Protein AF-A0A6B3BB54-F1 (afdb_monomer)

Sequence (259 aa):
MSLAQLHYTSAVDGDGTGEDGPVTARFTSVDASIPASVLTEAGPLLAYEAPSGTPDRLTDTALRALPEAYSFSLLSDGSGLLARTVPVRFPRTSAVRFHAHAVHLPPGARLPEGRSPLAVCRSARWTAATPERPLPDPLAALPAPAGHEAREREALNDFAVSRGPWLAGVLSDLRRLHGPDGPERVVLVERQSADVARWIALAGLALPDGLAELLTFTTYTRRPREAAQRVVGVLPEDAGELADSGLRVHVCTGPRPEG

Foldseek 3Di:
DFWWKWKKKQLDDPPPPPDPDRSQIDIQAGGPVDDPLNVVQVRVQQDADWFPPPDLADDPVRQVQTAKKWWWFQDPQQKIKTKIKGWDDHPVGSHIMIMMMITIGPHPGAFPPNDASLQLSQAPPGDRDRDPDRYDDTHRHSHRDPPCVVVLVVVLVVLCVLLVLCLVVLLVLLQQCPPPPHFQAEEEEDQHLVSLSSSLVVNVVPHPPPSSNVFTEMSEHLCQVPNNGRYYYYYPSSCPPVPPVSGNYDNSPDDRDDD

Solvent-accessible surface area (backbone atoms only — not comparable to full-atom values): 15144 Å² total; per-residue (Å²): 122,63,54,42,38,36,30,38,32,44,65,61,83,68,92,76,70,91,61,101,60,84,70,70,62,44,78,62,20,52,37,88,86,62,54,70,70,55,52,66,61,42,54,73,75,52,59,82,62,78,57,66,88,65,66,57,72,65,52,75,67,56,48,72,67,51,67,50,25,41,34,34,39,77,46,97,84,56,22,37,40,38,36,38,30,32,68,39,90,33,97,91,48,60,56,85,25,31,25,22,33,34,38,54,33,58,58,90,58,71,50,78,94,74,47,50,78,69,56,34,64,65,16,88,77,64,60,76,62,83,70,94,50,60,56,65,77,86,36,68,68,62,56,49,67,78,95,40,61,71,60,52,51,49,55,50,48,55,46,49,62,78,40,48,82,49,47,66,62,54,52,49,53,63,56,32,50,81,43,96,89,29,55,86,33,43,36,40,30,28,94,40,26,69,54,36,48,48,52,54,49,50,38,56,72,70,44,62,88,69,55,48,74,70,60,27,28,28,18,44,47,61,53,71,88,76,47,91,37,38,34,35,14,27,42,66,75,53,44,77,75,46,83,82,60,84,57,46,72,43,62,78,74,62,74,76,72,87,130

Mean predicted aligned error: 5.98 Å

Nearest PDB structures (foldseek):
  5mwc-assembly2_A  TM=4.237E-01  e=3.223E+00  synthetic construct
  2ddd-assembly1_A  TM=3.224E-01  e=1.985E+00  Dipsastraea favus
  8i4j-assembly1_B  TM=4.069E-01  e=5.907E+00  Galaxea fascicularis
  4p76-assembly1_A  TM=3.226E-01  e=4.107E+00  Dipsastraea favus
  4q7r-assembly2_B  TM=3.172E-01  e=5.560E+00  Discosoma sp.

pLDDT: mean 87.5, std 11.57, range [41.78, 98.0]

Structure (mmCIF, N/CA/C/O backbone):
data_AF-A0A6B3BB54-F1
#
_entry.id   AF-A0A6B3BB54-F1
#
loop_
_atom_site.group_PDB
_atom_site.id
_atom_site.type_symbol
_atom_site.label_atom_id
_atom_site.label_alt_id
_atom_site.label_comp_id
_atom_site.label_asym_id
_atom_site.label_entity_id
_atom_site.label_seq_id
_atom_site.pdbx_PDB_ins_code
_atom_site.Cartn_x
_atom_site.Cartn_y
_atom_site.Cartn_z
_atom_site.occupancy
_atom_site.B_iso_or_equiv
_atom_site.auth_seq_id
_atom_site.auth_comp_id
_atom_site.auth_asym_id
_atom_site.auth_atom_id
_atom_site.pdbx_PDB_model_num
ATOM 1 N N . MET A 1 1 ? 1.298 -25.759 -4.789 1.00 62.97 1 MET A N 1
ATOM 2 C CA . MET A 1 1 ? 0.535 -24.572 -5.232 1.00 62.97 1 MET A CA 1
ATOM 3 C C . MET A 1 1 ? 1.535 -23.432 -5.379 1.00 62.97 1 MET A C 1
ATOM 5 O O . MET A 1 1 ? 2.326 -23.262 -4.460 1.00 62.97 1 MET A O 1
ATOM 9 N N . SER A 1 2 ? 1.572 -22.745 -6.523 1.00 84.94 2 SER A N 1
ATOM 10 C CA . SER A 1 2 ? 2.400 -21.544 -6.731 1.00 84.94 2 SER A CA 1
ATOM 11 C C . SER A 1 2 ? 1.501 -20.318 -6.644 1.00 84.94 2 SER A C 1
ATOM 13 O O . SER A 1 2 ? 0.353 -20.379 -7.079 1.00 84.94 2 SER A O 1
ATOM 15 N N . LEU A 1 3 ? 2.019 -19.228 -6.092 1.00 90.81 3 LEU A N 1
ATOM 16 C CA . LEU A 1 3 ? 1.380 -17.921 -6.141 1.00 90.81 3 LEU A CA 1
ATOM 17 C C . LEU A 1 3 ? 1.516 -17.351 -7.559 1.00 90.81 3 LEU A C 1
ATOM 19 O O . LEU A 1 3 ? 2.615 -17.357 -8.123 1.00 90.81 3 LEU A O 1
ATOM 23 N N . ALA A 1 4 ? 0.402 -16.885 -8.124 1.00 94.12 4 ALA A N 1
ATOM 24 C CA . ALA A 1 4 ? 0.373 -16.243 -9.432 1.00 94.12 4 ALA A CA 1
ATOM 25 C C . ALA A 1 4 ? 1.007 -14.850 -9.331 1.00 94.12 4 ALA A C 1
ATOM 27 O O . ALA A 1 4 ? 0.676 -14.077 -8.430 1.00 94.12 4 ALA A O 1
ATOM 28 N N . GLN A 1 5 ? 1.938 -14.541 -10.231 1.00 95.19 5 GLN A N 1
ATOM 29 C CA . GLN A 1 5 ? 2.763 -13.333 -10.168 1.00 95.19 5 GLN A CA 1
ATOM 30 C C . GLN A 1 5 ? 2.635 -12.487 -11.426 1.00 95.19 5 GLN A C 1
ATOM 32 O O . GLN A 1 5 ? 2.393 -12.998 -12.520 1.00 95.19 5 GLN A O 1
ATOM 37 N N . LEU A 1 6 ? 2.880 -11.190 -11.275 1.00 96.19 6 LEU A N 1
ATOM 38 C CA . LEU A 1 6 ? 3.053 -10.276 -12.391 1.00 96.19 6 LEU A CA 1
ATOM 39 C C . LEU A 1 6 ? 4.099 -9.201 -12.079 1.00 96.19 6 LEU A C 1
ATOM 41 O O . LEU A 1 6 ? 4.338 -8.842 -10.924 1.00 96.19 6 LEU A O 1
ATOM 45 N N . HIS A 1 7 ? 4.703 -8.669 -13.136 1.00 96.50 7 HIS A N 1
ATOM 46 C CA . HIS A 1 7 ? 5.667 -7.580 -13.099 1.00 96.50 7 HIS A CA 1
ATOM 47 C C . HIS A 1 7 ? 5.212 -6.450 -14.012 1.00 96.50 7 HIS A C 1
ATOM 49 O O . HIS A 1 7 ? 4.860 -6.677 -15.172 1.00 96.50 7 HIS A O 1
ATOM 55 N N . TYR A 1 8 ? 5.262 -5.230 -13.489 1.00 95.69 8 TYR A N 1
ATOM 56 C CA . TYR A 1 8 ? 4.829 -4.014 -14.167 1.00 95.69 8 TYR A CA 1
ATOM 57 C C . TYR A 1 8 ? 5.895 -2.932 -14.002 1.00 95.69 8 TYR A C 1
ATOM 59 O O . TYR A 1 8 ? 6.446 -2.759 -12.916 1.00 95.69 8 TYR A O 1
ATOM 67 N N . THR A 1 9 ? 6.254 -2.214 -15.065 1.00 94.81 9 THR A N 1
ATOM 68 C CA . THR A 1 9 ? 7.338 -1.227 -14.974 1.00 94.81 9 THR A CA 1
ATOM 69 C C . THR A 1 9 ? 7.196 -0.083 -15.968 1.00 94.81 9 THR A C 1
ATOM 71 O O . THR A 1 9 ? 6.733 -0.269 -17.092 1.00 94.81 9 THR A O 1
ATOM 74 N N . SER A 1 10 ? 7.640 1.104 -15.549 1.00 92.00 10 SER A N 1
ATOM 75 C CA . SER A 1 10 ? 7.844 2.273 -16.416 1.00 92.00 10 SER A CA 1
ATOM 76 C C . SER A 1 10 ? 9.282 2.404 -16.934 1.00 92.00 10 SER A C 1
ATOM 78 O O . SER A 1 10 ? 9.562 3.291 -17.738 1.00 92.00 10 SER A O 1
ATOM 80 N N . ALA A 1 11 ? 10.205 1.547 -16.485 1.00 87.19 11 ALA A N 1
ATOM 81 C CA . ALA A 1 11 ? 11.611 1.534 -16.885 1.00 87.19 11 ALA A CA 1
ATOM 82 C C . ALA A 1 11 ? 11.813 0.664 -18.134 1.00 87.19 11 ALA A C 1
ATOM 84 O O . ALA A 1 11 ? 12.550 -0.322 -18.113 1.00 87.19 11 ALA A O 1
ATOM 85 N N . VAL A 1 12 ? 11.099 0.999 -19.206 1.00 79.19 12 VAL A N 1
ATOM 86 C CA . VAL A 1 12 ? 11.134 0.255 -20.465 1.00 79.19 12 VAL A CA 1
ATOM 87 C C . VAL A 1 12 ? 11.662 1.123 -21.589 1.00 79.19 12 VAL A C 1
ATOM 89 O O . VAL A 1 12 ? 11.410 2.326 -21.648 1.00 79.19 12 VAL A O 1
ATOM 92 N N . ASP A 1 13 ? 12.391 0.483 -22.495 1.00 66.88 13 ASP A N 1
ATOM 93 C CA . ASP A 1 13 ? 12.719 1.073 -23.781 1.00 66.88 13 ASP A CA 1
ATOM 94 C C . ASP A 1 13 ? 11.406 1.349 -24.524 1.00 66.88 13 ASP A C 1
ATOM 96 O O . ASP A 1 13 ? 10.580 0.440 -24.671 1.00 66.88 13 ASP A O 1
ATOM 100 N N . GLY A 1 14 ? 11.205 2.602 -24.952 1.00 57.12 14 GLY A N 1
ATOM 101 C CA . GLY A 1 14 ? 10.118 2.953 -25.864 1.00 57.12 14 GLY A CA 1
ATOM 102 C C . GLY A 1 14 ? 10.177 2.071 -27.112 1.00 57.12 14 GLY A C 1
ATOM 103 O O . GLY A 1 14 ? 11.248 1.619 -27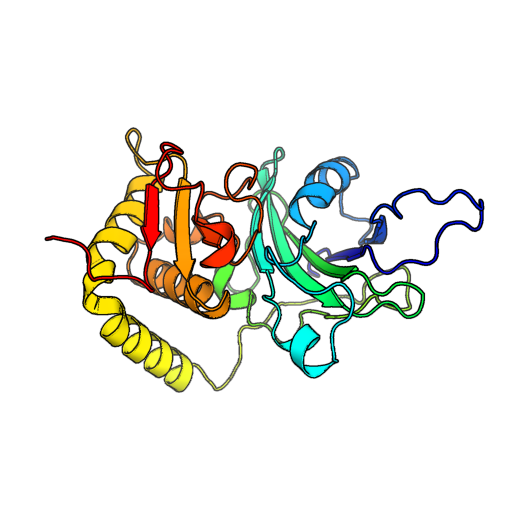.516 1.00 57.12 14 GLY A O 1
ATOM 104 N N . ASP A 1 15 ? 9.028 1.824 -27.719 1.00 46.94 15 ASP A N 1
ATOM 105 C CA . ASP A 1 15 ? 8.790 0.991 -28.904 1.00 46.94 15 ASP A CA 1
ATOM 106 C C . ASP A 1 15 ? 9.462 1.488 -30.203 1.00 46.94 15 ASP A C 1
ATOM 108 O O . ASP A 1 15 ? 9.166 1.003 -31.291 1.00 46.94 15 ASP A O 1
ATOM 112 N N . GLY A 1 16 ? 10.433 2.401 -30.115 1.00 44.91 16 GLY A N 1
ATOM 113 C CA . GLY A 1 16 ? 11.240 2.851 -31.250 1.00 44.91 16 GLY A CA 1
ATOM 114 C C . GLY A 1 16 ? 10.487 3.729 -32.253 1.00 44.91 16 GLY A C 1
ATOM 115 O O . GLY A 1 16 ? 11.100 4.213 -33.203 1.00 44.91 16 GLY A O 1
ATOM 116 N N . THR A 1 17 ? 9.196 3.991 -32.045 1.00 44.38 17 THR A N 1
ATOM 117 C CA . THR A 1 17 ? 8.449 5.022 -32.765 1.00 44.38 17 THR A CA 1
ATOM 118 C C . THR A 1 17 ? 8.766 6.362 -32.114 1.00 44.38 17 THR A C 1
ATOM 120 O O . THR A 1 17 ? 8.257 6.675 -31.043 1.00 44.38 17 THR A O 1
ATOM 123 N N . GLY A 1 18 ? 9.703 7.097 -32.716 1.00 43.09 18 GLY A N 1
ATOM 124 C CA . GLY A 1 18 ? 10.240 8.363 -32.219 1.00 43.09 18 GLY A CA 1
ATOM 125 C C . GLY A 1 18 ? 9.226 9.504 -32.161 1.00 43.09 18 GLY A C 1
ATOM 126 O O . GLY A 1 18 ? 9.325 10.456 -32.927 1.00 43.09 18 GLY A O 1
ATOM 127 N N . GLU A 1 19 ? 8.310 9.439 -31.208 1.00 41.78 19 GLU A N 1
ATOM 128 C CA . GLU A 1 19 ? 7.602 10.596 -30.681 1.00 41.78 19 GLU A CA 1
ATOM 129 C C . GLU A 1 19 ? 7.917 10.692 -29.189 1.00 41.78 19 GLU A C 1
ATOM 131 O O . GLU A 1 19 ? 7.905 9.686 -28.478 1.00 41.78 19 GLU A O 1
ATOM 136 N N . ASP A 1 20 ? 8.226 11.904 -28.726 1.00 41.84 20 ASP A N 1
ATOM 137 C CA . ASP A 1 20 ? 8.433 12.285 -27.324 1.00 41.84 20 ASP A CA 1
ATOM 138 C C . ASP A 1 20 ? 7.125 12.146 -26.511 1.00 41.84 20 ASP A C 1
ATOM 140 O O . ASP A 1 20 ? 6.617 13.090 -25.907 1.00 41.84 20 ASP A O 1
ATOM 144 N N . GLY A 1 21 ? 6.523 10.958 -26.537 1.00 45.66 21 GLY A N 1
ATOM 145 C CA . GLY A 1 21 ? 5.364 10.590 -25.749 1.00 45.66 21 GLY A CA 1
ATOM 146 C C . GLY A 1 21 ? 5.783 10.063 -24.374 1.00 45.66 21 GLY A C 1
ATOM 147 O O . GLY A 1 21 ? 6.863 9.479 -24.216 1.00 45.66 21 GLY A O 1
ATOM 148 N N . PRO A 1 22 ? 4.941 10.226 -23.340 1.00 51.34 22 PRO A N 1
ATOM 149 C CA . PRO A 1 22 ? 5.181 9.593 -22.054 1.00 51.34 22 PRO A CA 1
ATOM 150 C C . PRO A 1 22 ? 5.215 8.070 -22.237 1.00 51.34 22 PRO A C 1
ATOM 152 O O . PRO A 1 22 ? 4.197 7.442 -22.526 1.00 51.34 22 PRO A O 1
ATOM 155 N N . VAL A 1 23 ? 6.396 7.465 -22.051 1.00 58.41 23 VAL A N 1
ATOM 156 C CA . VAL A 1 23 ? 6.543 6.003 -22.006 1.00 58.41 23 VAL A CA 1
ATOM 157 C C . VAL A 1 23 ? 5.622 5.474 -20.911 1.00 58.41 23 VAL A C 1
ATOM 159 O O . VAL A 1 23 ? 5.872 5.678 -19.718 1.00 58.41 23 VAL A O 1
ATOM 162 N N . THR A 1 24 ? 4.540 4.833 -21.343 1.00 77.31 24 THR A N 1
ATOM 163 C CA . THR A 1 24 ? 3.514 4.271 -20.468 1.00 77.31 24 THR A CA 1
ATOM 164 C C . THR A 1 24 ? 4.057 2.985 -19.857 1.00 77.31 24 THR A C 1
ATOM 166 O O . THR A 1 24 ? 4.719 2.192 -20.530 1.00 77.31 24 THR A O 1
ATOM 169 N N . ALA A 1 25 ? 3.833 2.792 -18.558 1.00 89.31 25 ALA A N 1
ATOM 170 C CA . ALA A 1 25 ? 4.245 1.565 -17.894 1.00 89.31 25 ALA A CA 1
ATOM 171 C C . ALA A 1 25 ? 3.530 0.346 -18.501 1.00 89.31 25 ALA A C 1
ATOM 173 O O . ALA A 1 25 ? 2.405 0.449 -18.987 1.00 89.31 25 ALA A O 1
ATOM 174 N N . ARG A 1 26 ? 4.194 -0.812 -18.498 1.00 92.94 26 ARG A N 1
ATOM 175 C CA . ARG A 1 26 ? 3.664 -2.042 -19.102 1.00 92.94 26 ARG A CA 1
ATOM 176 C C . ARG A 1 26 ? 3.972 -3.272 -18.269 1.00 92.94 26 ARG A C 1
ATOM 178 O O . ARG A 1 26 ? 4.942 -3.294 -17.508 1.00 92.94 26 ARG A O 1
ATOM 185 N N . PHE A 1 27 ? 3.167 -4.310 -18.464 1.00 93.75 27 PHE A N 1
ATOM 186 C CA . PHE A 1 27 ? 3.448 -5.636 -17.934 1.00 93.75 27 PHE A CA 1
ATOM 187 C C . PHE A 1 27 ? 4.596 -6.274 -18.720 1.00 93.75 27 PHE A C 1
ATOM 189 O O . PHE A 1 27 ? 4.604 -6.236 -19.950 1.00 93.75 27 PHE A O 1
ATOM 196 N N . THR A 1 28 ? 5.579 -6.832 -18.019 1.00 92.56 28 THR A N 1
ATOM 197 C CA . THR A 1 28 ? 6.765 -7.454 -18.638 1.00 92.56 28 THR A CA 1
ATOM 198 C C . THR A 1 28 ? 6.841 -8.953 -18.407 1.00 92.56 28 THR A C 1
ATOM 200 O O . THR A 1 28 ? 7.484 -9.656 -19.181 1.00 92.56 28 THR A O 1
ATOM 203 N N . SER A 1 29 ? 6.192 -9.438 -17.352 1.00 92.88 29 SER A N 1
ATOM 204 C CA . SER A 1 29 ? 6.138 -10.849 -17.007 1.00 92.88 29 SER A CA 1
ATOM 205 C C . SER A 1 29 ? 4.857 -11.116 -16.230 1.00 92.88 29 SER A C 1
ATOM 207 O O . SER A 1 29 ? 4.572 -10.396 -15.276 1.00 92.88 29 SER A O 1
ATOM 209 N N . VAL A 1 30 ? 4.038 -12.065 -16.683 1.00 94.31 30 VAL A N 1
ATOM 210 C CA . VAL A 1 30 ? 2.694 -12.323 -16.140 1.00 94.31 30 VAL A CA 1
ATOM 211 C C . VAL A 1 30 ? 2.436 -13.824 -16.131 1.00 94.31 30 VAL A C 1
ATOM 213 O O . VAL A 1 30 ? 2.655 -14.503 -17.134 1.00 94.31 30 VAL A O 1
ATOM 216 N N . ASP A 1 31 ? 1.963 -14.341 -15.002 1.00 93.62 31 ASP A N 1
ATOM 217 C CA . ASP A 1 31 ? 1.482 -15.714 -14.904 1.00 93.62 31 ASP A CA 1
ATOM 218 C C . ASP A 1 31 ? 0.196 -15.894 -15.729 1.00 93.62 31 ASP A C 1
ATOM 220 O O . ASP A 1 31 ? -0.746 -15.108 -15.624 1.00 93.62 31 ASP A O 1
ATOM 224 N N . ALA A 1 32 ? 0.142 -16.950 -16.544 1.00 91.62 32 ALA A N 1
ATOM 225 C CA . ALA A 1 32 ? -0.968 -17.207 -17.463 1.00 91.62 32 ALA A CA 1
ATOM 226 C C . ALA A 1 32 ? -2.321 -17.447 -16.766 1.00 91.62 32 ALA A C 1
ATOM 228 O O . ALA A 1 32 ? -3.363 -17.367 -17.414 1.00 91.62 32 ALA A O 1
ATOM 229 N N . SER A 1 33 ? -2.317 -17.754 -15.465 1.00 92.44 33 SER A N 1
ATOM 230 C CA . SER A 1 33 ? -3.540 -17.906 -14.671 1.00 92.44 33 SER A CA 1
ATOM 231 C C . SER A 1 33 ? -4.228 -16.579 -14.333 1.00 92.44 33 SER A C 1
ATOM 233 O O . SER A 1 33 ? -5.378 -16.599 -13.894 1.00 92.44 33 SER A O 1
ATOM 235 N N . ILE A 1 34 ? -3.563 -15.437 -14.547 1.00 95.19 34 ILE A N 1
ATOM 236 C CA . ILE A 1 34 ? -4.091 -14.113 -14.206 1.00 95.19 34 ILE A CA 1
ATOM 237 C C . ILE A 1 34 ? -5.004 -13.603 -15.336 1.00 95.19 34 ILE A C 1
ATOM 239 O O . ILE A 1 34 ? -4.539 -13.419 -16.465 1.00 95.19 34 ILE A O 1
ATOM 243 N N . PRO A 1 35 ? -6.295 -13.331 -15.064 1.00 94.75 35 PRO A N 1
ATOM 244 C CA . PRO A 1 35 ? -7.220 -12.828 -16.076 1.00 94.75 35 PRO A CA 1
ATOM 245 C C . PRO A 1 35 ? -6.837 -11.440 -16.604 1.00 94.75 35 PRO A C 1
ATOM 247 O O . PRO A 1 35 ? -6.360 -10.583 -15.864 1.00 94.75 35 PRO A O 1
ATOM 250 N N . ALA A 1 36 ? -7.150 -11.158 -17.870 1.00 95.81 36 ALA A N 1
ATOM 251 C CA . ALA A 1 36 ? -6.895 -9.843 -18.466 1.00 95.81 36 ALA A CA 1
ATOM 252 C C . ALA A 1 36 ? -7.627 -8.694 -17.740 1.00 95.81 36 ALA A C 1
ATOM 254 O O . ALA A 1 36 ? -7.074 -7.604 -17.620 1.00 95.81 36 ALA A O 1
ATOM 255 N N . SER A 1 37 ? -8.828 -8.942 -17.204 1.00 95.81 37 SER A N 1
ATOM 256 C CA . SER A 1 37 ? -9.570 -7.966 -16.390 1.00 95.81 37 SER A CA 1
ATOM 257 C C . SER A 1 37 ? -8.805 -7.560 -15.129 1.00 95.81 37 SER A C 1
ATOM 259 O O . SER A 1 37 ? -8.751 -6.377 -14.800 1.00 95.81 37 SER A O 1
ATOM 261 N N . VAL A 1 38 ? -8.144 -8.524 -14.476 1.00 97.00 38 VAL A N 1
ATOM 262 C CA . VAL A 1 38 ? -7.268 -8.274 -13.324 1.00 97.00 38 VAL A CA 1
ATOM 263 C C . VAL A 1 38 ? -6.084 -7.403 -13.733 1.00 97.00 38 VAL A C 1
ATOM 265 O O . VAL A 1 38 ? -5.729 -6.486 -13.002 1.00 97.00 38 VAL A O 1
ATOM 268 N N . LEU A 1 39 ? -5.493 -7.624 -14.913 1.00 96.88 39 LEU A N 1
ATOM 269 C CA . LEU A 1 39 ? -4.388 -6.792 -15.406 1.00 96.88 39 LEU A CA 1
ATOM 270 C C . LEU A 1 39 ? -4.824 -5.344 -15.672 1.00 96.88 39 LEU A C 1
ATOM 272 O O . LEU A 1 39 ? -4.090 -4.413 -15.336 1.00 96.88 39 LEU A O 1
ATOM 276 N N . THR A 1 40 ? -6.016 -5.139 -16.239 1.00 96.00 40 THR A N 1
ATOM 277 C CA . THR A 1 40 ? -6.577 -3.797 -16.456 1.00 96.00 40 THR A CA 1
ATOM 278 C C . THR A 1 40 ? -6.748 -3.038 -15.140 1.00 96.00 40 THR A C 1
ATOM 280 O O . THR A 1 40 ? -6.384 -1.867 -15.064 1.00 96.00 40 THR A O 1
ATOM 283 N N . GLU A 1 41 ? -7.251 -3.704 -14.100 1.00 96.75 41 GLU A N 1
ATOM 284 C CA . GLU A 1 41 ? -7.439 -3.100 -12.777 1.00 96.75 41 GLU A CA 1
ATOM 285 C C . GLU A 1 41 ? -6.112 -2.926 -12.013 1.00 96.75 41 GLU A C 1
ATOM 287 O O . GLU A 1 41 ? -5.914 -1.928 -11.322 1.00 96.75 41 GLU A O 1
ATOM 292 N N . ALA A 1 42 ? -5.163 -3.853 -12.176 1.00 97.12 42 ALA A N 1
ATOM 293 C CA . ALA A 1 42 ? -3.880 -3.833 -11.479 1.00 97.12 42 ALA A CA 1
ATOM 294 C C . ALA A 1 42 ? -2.964 -2.683 -11.923 1.00 97.12 42 ALA A C 1
ATOM 296 O O . ALA A 1 42 ? -2.267 -2.113 -11.089 1.00 97.12 42 ALA A O 1
ATOM 297 N N . GLY A 1 43 ? -2.947 -2.318 -13.210 1.00 94.94 43 GLY A N 1
ATOM 298 C CA . GLY A 1 43 ? -2.024 -1.305 -13.747 1.00 94.94 43 GLY A CA 1
ATOM 299 C C . GLY A 1 43 ? -2.012 0.017 -12.956 1.00 94.94 43 GLY A C 1
ATOM 300 O O . GLY A 1 43 ? -0.946 0.417 -12.476 1.00 94.94 43 GLY A O 1
ATOM 301 N N . PRO A 1 44 ? -3.171 0.677 -12.757 1.00 94.31 44 PRO A N 1
ATOM 302 C CA . PRO A 1 44 ? -3.273 1.886 -11.936 1.00 94.31 44 PRO A CA 1
ATOM 303 C C . PRO A 1 44 ? -2.848 1.689 -10.473 1.00 94.31 44 PRO A C 1
ATOM 305 O O . PRO A 1 44 ? -2.202 2.565 -9.906 1.00 94.31 44 PRO A O 1
ATOM 308 N N . LEU A 1 45 ? -3.145 0.531 -9.870 1.00 96.50 45 LEU A N 1
ATOM 309 C CA . LEU A 1 45 ? -2.793 0.218 -8.475 1.00 96.50 45 LEU A CA 1
ATOM 310 C C . LEU A 1 45 ? -1.283 0.036 -8.255 1.00 96.50 45 LEU A C 1
ATOM 312 O O . LEU A 1 45 ? -0.801 0.163 -7.129 1.00 96.50 45 LEU A O 1
ATOM 316 N N . LEU A 1 46 ? -0.549 -0.294 -9.320 1.00 96.62 46 LEU A N 1
ATOM 317 C CA . LEU A 1 46 ? 0.894 -0.541 -9.308 1.00 96.62 46 LEU A CA 1
ATOM 318 C C . LEU A 1 46 ? 1.709 0.680 -9.732 1.00 96.62 46 LEU A C 1
ATOM 320 O O . LEU A 1 46 ? 2.940 0.649 -9.639 1.00 96.62 46 LEU A O 1
ATOM 324 N N . ALA A 1 47 ? 1.045 1.725 -10.228 1.00 93.75 47 ALA A N 1
ATOM 325 C CA . ALA A 1 47 ? 1.696 2.957 -10.622 1.00 93.75 47 ALA A CA 1
ATOM 326 C C . ALA A 1 47 ? 2.389 3.613 -9.421 1.00 93.75 47 ALA A C 1
ATOM 328 O O . ALA A 1 47 ? 1.936 3.534 -8.279 1.00 93.75 47 ALA A O 1
ATOM 329 N N . TYR A 1 48 ? 3.506 4.274 -9.697 1.00 95.06 48 TYR A N 1
ATOM 330 C CA . TYR A 1 48 ? 4.275 4.990 -8.694 1.00 95.06 48 TYR A CA 1
ATOM 331 C C . TYR A 1 48 ? 4.652 6.362 -9.216 1.00 95.06 48 TYR A C 1
ATOM 333 O O . TYR A 1 48 ? 5.125 6.515 -10.344 1.00 95.06 48 TYR A O 1
ATOM 341 N N . GLU A 1 49 ? 4.478 7.340 -8.346 1.00 94.31 49 GLU A N 1
ATOM 342 C CA . GLU A 1 49 ? 4.870 8.720 -8.549 1.00 94.31 49 GLU A CA 1
ATOM 343 C C . GLU A 1 49 ? 5.818 9.083 -7.408 1.00 94.31 49 GLU A C 1
ATOM 345 O O . GLU A 1 49 ? 5.535 8.758 -6.258 1.00 94.31 49 GLU A O 1
ATOM 350 N N . ALA A 1 50 ? 6.961 9.691 -7.724 1.00 94.00 50 ALA A N 1
ATOM 351 C CA . ALA A 1 50 ? 7.913 10.106 -6.700 1.00 94.00 50 ALA A CA 1
ATOM 352 C C . ALA A 1 50 ? 7.348 11.282 -5.878 1.00 94.00 50 ALA A C 1
ATOM 354 O O . ALA A 1 50 ? 6.539 12.043 -6.418 1.00 94.00 50 ALA A O 1
ATOM 355 N N . PRO A 1 51 ? 7.791 11.476 -4.622 1.00 95.00 51 PRO A N 1
ATOM 356 C CA . PRO A 1 51 ? 7.281 12.539 -3.760 1.00 95.00 51 PRO A CA 1
ATOM 357 C C . PRO A 1 51 ? 7.406 13.929 -4.385 1.00 95.00 51 PRO A C 1
ATOM 359 O O . PRO A 1 51 ? 8.330 14.195 -5.167 1.00 95.00 51 PRO A O 1
ATOM 362 N N . SER A 1 52 ? 6.499 14.838 -4.022 1.00 92.38 52 SER A N 1
ATOM 363 C CA . SER A 1 52 ? 6.560 16.227 -4.485 1.00 92.38 52 SER A CA 1
ATOM 364 C C . SER A 1 52 ? 7.918 16.863 -4.178 1.00 92.38 52 SER A C 1
ATOM 366 O O . SER A 1 52 ? 8.456 16.736 -3.083 1.00 92.38 52 SER A O 1
ATOM 368 N N . GLY A 1 53 ? 8.485 17.561 -5.163 1.00 90.19 53 GLY A N 1
ATOM 369 C CA . GLY A 1 53 ? 9.804 18.182 -5.029 1.00 90.19 53 GLY A CA 1
ATOM 370 C C . GLY A 1 53 ? 10.986 17.227 -5.228 1.00 90.19 53 GLY A C 1
ATOM 371 O O . GLY A 1 53 ? 12.127 17.660 -5.072 1.00 90.19 53 GLY A O 1
ATOM 372 N N . THR A 1 54 ? 10.750 15.964 -5.610 1.00 91.69 54 THR A N 1
ATOM 373 C CA . THR A 1 54 ? 11.828 15.057 -6.033 1.00 91.69 54 THR A CA 1
ATOM 374 C C . THR A 1 54 ? 12.587 15.667 -7.218 1.00 91.69 54 THR A C 1
ATOM 376 O O . THR A 1 54 ? 11.972 15.932 -8.251 1.00 91.69 54 THR A O 1
ATOM 379 N N . PRO A 1 55 ? 13.913 15.882 -7.110 1.00 88.12 55 PRO A N 1
ATOM 380 C CA . PRO A 1 55 ? 14.700 16.429 -8.209 1.00 88.12 55 PRO A CA 1
ATOM 381 C C . PRO A 1 55 ? 14.712 15.516 -9.436 1.00 88.12 55 PRO A C 1
ATOM 383 O O . PRO A 1 55 ? 14.839 14.298 -9.307 1.00 88.12 55 PRO A O 1
ATOM 386 N N . ASP A 1 56 ? 14.735 16.116 -10.628 1.00 80.38 56 ASP A N 1
ATOM 387 C CA . ASP A 1 56 ? 14.807 15.380 -11.898 1.00 80.38 56 ASP A CA 1
ATOM 388 C C . ASP A 1 56 ? 16.062 14.517 -12.030 1.00 80.38 56 ASP A C 1
ATOM 390 O O . ASP A 1 56 ? 16.064 13.550 -12.781 1.00 80.38 56 ASP A O 1
ATOM 394 N N . ARG A 1 57 ? 17.155 14.862 -11.337 1.00 84.06 57 ARG A N 1
ATOM 395 C CA . ARG A 1 57 ? 18.404 14.097 -11.355 1.00 84.06 57 ARG A CA 1
ATOM 396 C C . ARG A 1 57 ? 18.785 13.669 -9.946 1.00 84.06 57 ARG A C 1
ATOM 398 O O . ARG A 1 57 ? 19.335 14.448 -9.172 1.00 84.06 57 ARG A O 1
ATOM 405 N N . LEU A 1 58 ? 18.565 12.393 -9.654 1.00 88.50 58 LEU A N 1
ATOM 406 C CA . LEU A 1 58 ? 18.934 11.787 -8.378 1.00 88.50 58 LEU A CA 1
ATOM 407 C C . LEU A 1 58 ? 20.317 11.137 -8.425 1.00 88.50 58 LEU A C 1
ATOM 409 O O . LEU A 1 58 ? 20.712 10.520 -9.422 1.00 88.50 58 LEU A O 1
ATOM 413 N N . THR A 1 59 ? 21.034 11.218 -7.305 1.00 90.25 59 THR A N 1
ATOM 414 C CA . THR A 1 59 ? 22.143 10.303 -7.002 1.00 90.25 59 THR A CA 1
ATOM 415 C C . THR A 1 59 ? 21.586 8.923 -6.650 1.00 90.25 59 THR A C 1
ATOM 417 O O . THR A 1 59 ? 20.412 8.789 -6.308 1.00 90.25 59 THR A O 1
ATOM 420 N N . ASP A 1 60 ? 22.412 7.879 -6.691 1.00 88.94 60 ASP A N 1
ATOM 421 C CA . ASP A 1 60 ? 21.948 6.531 -6.324 1.00 88.94 60 ASP A CA 1
ATOM 422 C C . ASP A 1 60 ? 21.524 6.432 -4.855 1.00 88.94 60 ASP A C 1
ATOM 424 O O . ASP A 1 60 ? 20.609 5.687 -4.516 1.00 88.94 60 ASP A O 1
ATOM 428 N N . THR A 1 61 ? 22.162 7.206 -3.976 1.00 91.62 61 THR A N 1
ATOM 429 C CA . THR A 1 61 ? 21.763 7.291 -2.568 1.00 91.62 61 THR A CA 1
ATOM 430 C C . THR A 1 61 ? 20.405 7.967 -2.418 1.00 91.62 61 THR A C 1
ATOM 432 O O . THR A 1 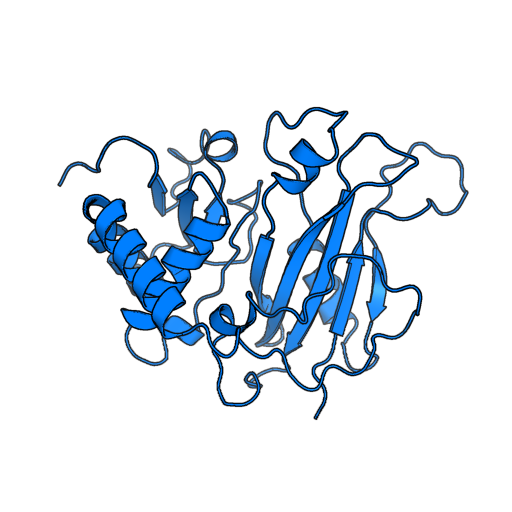61 ? 19.578 7.467 -1.666 1.00 91.62 61 THR A O 1
ATOM 435 N N . ALA A 1 62 ? 20.147 9.051 -3.156 1.00 91.81 62 ALA A N 1
ATOM 436 C CA . ALA A 1 62 ? 18.852 9.725 -3.119 1.00 91.81 62 ALA A CA 1
ATOM 437 C C . ALA A 1 62 ? 17.734 8.848 -3.709 1.00 91.81 62 ALA A C 1
ATOM 439 O O . ALA A 1 62 ? 16.651 8.785 -3.141 1.00 91.81 62 ALA A O 1
ATOM 440 N N . LEU A 1 63 ? 18.016 8.099 -4.781 1.00 92.75 63 LEU A N 1
ATOM 441 C CA . LEU A 1 63 ? 17.074 7.130 -5.347 1.00 92.75 63 LEU A CA 1
ATOM 442 C C . LEU A 1 63 ? 16.704 6.031 -4.339 1.00 92.75 63 LEU A C 1
ATOM 444 O O . LEU A 1 63 ? 15.530 5.723 -4.185 1.00 92.75 63 LEU A O 1
ATOM 448 N N . ARG A 1 64 ? 17.688 5.466 -3.626 1.00 91.75 64 ARG A N 1
ATOM 449 C CA . ARG A 1 64 ? 17.441 4.457 -2.578 1.00 91.75 64 ARG A CA 1
ATOM 450 C C . ARG A 1 64 ? 16.712 5.008 -1.350 1.00 91.75 64 ARG A C 1
ATOM 452 O O . ARG A 1 64 ? 16.201 4.221 -0.564 1.00 91.75 64 ARG A O 1
ATOM 459 N N . ALA A 1 65 ? 16.717 6.325 -1.158 1.00 93.12 65 ALA A N 1
ATOM 460 C CA . ALA A 1 65 ? 16.020 6.981 -0.058 1.00 93.12 65 ALA A CA 1
ATOM 461 C C . ALA A 1 65 ? 14.548 7.286 -0.380 1.00 93.12 65 ALA A C 1
ATOM 463 O O . ALA A 1 65 ? 13.788 7.596 0.536 1.00 93.12 65 ALA A O 1
ATOM 464 N N . LEU A 1 66 ? 14.145 7.204 -1.653 1.00 96.00 66 LEU A N 1
ATOM 465 C CA . LEU A 1 66 ? 12.748 7.351 -2.045 1.00 96.00 66 LEU A CA 1
ATOM 466 C C . LEU A 1 66 ? 11.885 6.229 -1.443 1.00 96.00 66 LEU A C 1
ATOM 468 O O . LEU A 1 66 ? 12.367 5.108 -1.254 1.00 96.00 66 LEU A O 1
ATOM 472 N N . PRO A 1 67 ? 10.603 6.505 -1.146 1.00 96.56 67 PRO A N 1
ATOM 473 C CA . PRO A 1 67 ? 9.738 5.534 -0.494 1.00 96.56 67 PRO A CA 1
ATOM 474 C C . PRO A 1 67 ? 9.462 4.339 -1.404 1.00 96.56 67 PRO A C 1
ATOM 476 O O . PRO A 1 67 ? 9.157 4.495 -2.586 1.00 96.56 67 PRO A O 1
ATOM 479 N N . GLU A 1 68 ? 9.492 3.145 -0.819 1.00 95.44 68 GLU A N 1
ATOM 480 C CA . GLU A 1 68 ? 8.879 1.955 -1.408 1.00 95.44 68 GLU A CA 1
ATOM 481 C C . GLU A 1 68 ? 7.392 1.907 -1.033 1.00 95.44 68 GLU A C 1
ATOM 483 O O . GLU A 1 68 ? 7.019 2.234 0.104 1.00 95.44 68 GLU A O 1
ATOM 488 N N . ALA A 1 69 ? 6.553 1.470 -1.971 1.00 96.56 69 ALA A N 1
ATOM 489 C CA . ALA A 1 69 ? 5.134 1.239 -1.741 1.0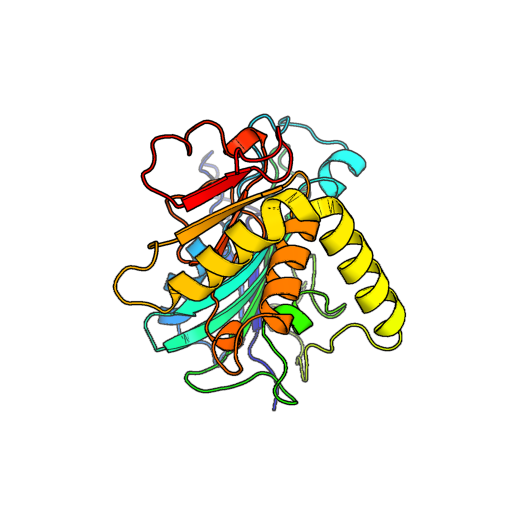0 96.56 69 ALA A CA 1
ATOM 490 C C . ALA A 1 69 ? 4.866 -0.264 -1.623 1.00 96.56 69 ALA A C 1
ATOM 492 O O . ALA A 1 69 ? 5.084 -1.018 -2.569 1.00 96.56 69 ALA A O 1
ATOM 493 N N . TYR A 1 70 ? 4.373 -0.691 -0.467 1.00 96.19 70 TYR A N 1
ATOM 494 C CA . TYR A 1 70 ? 3.766 -1.999 -0.272 1.00 96.19 70 TYR A CA 1
ATOM 495 C C . TYR A 1 70 ? 2.264 -1.824 -0.219 1.00 96.19 70 TYR A C 1
ATOM 497 O O . TYR A 1 70 ? 1.779 -0.964 0.521 1.00 96.19 70 TYR A O 1
ATOM 505 N N . SER A 1 71 ? 1.531 -2.640 -0.963 1.00 96.56 71 SER A N 1
ATOM 506 C CA . SER A 1 71 ? 0.082 -2.540 -0.989 1.00 96.56 71 SER A CA 1
ATOM 507 C C . SER A 1 71 ? -0.614 -3.889 -0.952 1.00 96.56 71 SER A C 1
ATOM 509 O O . SER A 1 71 ? -0.088 -4.916 -1.386 1.00 96.56 71 SER A O 1
ATOM 511 N N . PHE A 1 72 ? -1.827 -3.853 -0.414 1.00 96.38 72 PHE A N 1
ATOM 512 C CA . PHE A 1 72 ? -2.824 -4.895 -0.541 1.00 96.38 72 PHE A CA 1
ATOM 513 C C . PHE A 1 72 ? -4.145 -4.258 -0.966 1.00 96.38 72 PHE A C 1
ATOM 515 O O . PHE A 1 72 ? -4.655 -3.360 -0.291 1.00 96.38 72 PHE A O 1
ATOM 522 N N . SER A 1 73 ? -4.686 -4.727 -2.086 1.00 96.38 73 SER A N 1
ATOM 523 C CA . SER A 1 73 ? -5.932 -4.229 -2.676 1.00 96.38 73 SER A CA 1
ATOM 524 C C . SER A 1 73 ? -6.901 -5.381 -2.899 1.00 96.38 73 SER A C 1
ATOM 526 O O . SER A 1 73 ? -6.472 -6.480 -3.243 1.00 96.38 73 SER A O 1
ATOM 528 N N . LEU A 1 74 ? -8.195 -5.118 -2.731 1.00 95.44 74 LEU A N 1
ATOM 529 C CA . LEU A 1 74 ? -9.252 -5.999 -3.222 1.00 95.44 74 LEU A CA 1
ATOM 530 C C . LEU A 1 74 ? -9.672 -5.514 -4.604 1.00 95.44 74 LEU A C 1
ATOM 532 O O . LEU A 1 74 ? -9.855 -4.312 -4.791 1.00 95.44 74 LEU A O 1
ATOM 536 N N . LEU A 1 75 ? -9.791 -6.448 -5.538 1.00 96.75 75 LEU A N 1
ATOM 537 C CA . LEU A 1 75 ? -10.200 -6.188 -6.909 1.00 96.75 75 LEU A CA 1
ATOM 538 C C . LEU A 1 75 ? -11.712 -6.372 -7.072 1.00 96.75 75 LEU A C 1
ATOM 540 O O . LEU A 1 75 ? -12.384 -6.972 -6.226 1.00 96.75 75 LEU A O 1
ATOM 544 N N . SER A 1 76 ? -12.243 -5.874 -8.186 1.00 96.12 76 SER A N 1
ATOM 545 C CA . SER A 1 76 ? -13.672 -5.920 -8.514 1.00 96.12 76 SER A CA 1
ATOM 546 C C . SER A 1 76 ? -14.268 -7.334 -8.569 1.00 96.12 76 SER A C 1
ATOM 548 O O . SER A 1 76 ? -15.447 -7.517 -8.268 1.00 96.12 76 SER A O 1
ATOM 550 N N . ASP A 1 77 ? -13.461 -8.347 -8.892 1.00 94.81 77 ASP A N 1
ATOM 551 C CA . ASP A 1 77 ? -13.852 -9.763 -8.909 1.00 94.81 77 ASP A CA 1
ATOM 552 C C . ASP A 1 77 ? -13.770 -10.446 -7.525 1.00 94.81 77 ASP A C 1
ATOM 554 O O . ASP A 1 77 ? -14.009 -11.650 -7.404 1.00 94.81 77 ASP A O 1
ATOM 558 N N . GLY A 1 78 ? -13.431 -9.691 -6.474 1.00 94.50 78 GLY A N 1
ATOM 559 C CA . GLY A 1 78 ? -13.242 -10.188 -5.111 1.00 94.50 78 GLY A CA 1
ATOM 560 C C . GLY A 1 78 ? -11.883 -10.851 -4.865 1.00 94.50 78 GLY A C 1
ATOM 561 O O . GLY A 1 78 ? -11.658 -11.388 -3.777 1.00 94.50 78 GLY A O 1
ATOM 562 N N . SER A 1 79 ? -10.982 -10.839 -5.849 1.00 95.62 79 SER A N 1
ATOM 563 C CA . SER A 1 79 ? -9.605 -11.303 -5.688 1.00 95.62 79 SER A CA 1
ATOM 564 C C . SER A 1 79 ? -8.739 -10.259 -4.972 1.00 95.62 79 SER A C 1
ATOM 566 O O . SER A 1 79 ? -9.108 -9.092 -4.834 1.00 95.62 79 SER A O 1
ATOM 568 N N . GLY A 1 80 ? -7.592 -10.691 -4.455 1.00 95.44 80 GLY A N 1
ATOM 569 C CA . GLY A 1 80 ? -6.622 -9.831 -3.786 1.00 95.44 80 GLY A CA 1
ATOM 570 C C . GLY A 1 80 ? -5.395 -9.571 -4.655 1.00 95.44 80 GLY A C 1
ATOM 571 O O . GLY A 1 80 ? -4.918 -10.464 -5.354 1.00 95.44 80 GLY A O 1
ATOM 572 N N . LEU A 1 81 ? -4.829 -8.370 -4.554 1.00 96.69 81 LEU A N 1
ATOM 573 C CA . LEU A 1 81 ? -3.555 -8.010 -5.171 1.00 96.69 81 LEU A CA 1
ATOM 574 C C . LEU A 1 81 ? -2.586 -7.501 -4.103 1.00 96.69 81 LEU A C 1
ATOM 576 O O . LEU A 1 81 ? -2.806 -6.447 -3.505 1.00 96.69 81 LEU A O 1
ATOM 580 N N . LEU A 1 82 ? -1.514 -8.257 -3.877 1.00 96.12 82 LEU A N 1
ATOM 581 C CA . LEU A 1 82 ? -0.373 -7.847 -3.060 1.00 96.12 82 LEU A CA 1
ATOM 582 C C . LEU A 1 82 ? 0.703 -7.289 -3.971 1.00 96.12 82 LEU A C 1
ATOM 584 O O . LEU A 1 82 ? 1.040 -7.940 -4.955 1.00 96.12 82 LEU A O 1
ATOM 588 N N . ALA A 1 83 ? 1.288 -6.148 -3.635 1.00 96.81 83 ALA A N 1
ATOM 589 C CA . ALA A 1 83 ? 2.344 -5.583 -4.456 1.00 96.81 83 ALA A CA 1
ATOM 590 C C . ALA A 1 83 ? 3.447 -4.923 -3.642 1.00 96.81 83 ALA A C 1
ATOM 592 O O . ALA A 1 83 ? 3.231 -4.397 -2.547 1.00 96.81 83 ALA A O 1
ATOM 593 N N . ARG A 1 84 ? 4.632 -4.920 -4.245 1.00 96.81 84 ARG A N 1
ATOM 594 C CA . ARG A 1 84 ? 5.735 -4.039 -3.898 1.00 96.81 84 ARG A CA 1
ATOM 595 C C . ARG A 1 84 ? 6.126 -3.249 -5.137 1.00 96.81 84 ARG A C 1
ATOM 597 O O . ARG A 1 84 ? 6.546 -3.843 -6.130 1.00 96.81 84 ARG A O 1
ATOM 604 N N . THR A 1 85 ? 6.072 -1.929 -5.035 1.00 97.31 85 THR A N 1
ATOM 605 C CA . THR A 1 85 ? 6.558 -1.008 -6.059 1.00 97.31 85 THR A CA 1
ATOM 606 C C . THR A 1 85 ? 7.740 -0.215 -5.528 1.00 97.31 85 THR A C 1
ATOM 608 O O . THR A 1 85 ? 7.683 0.373 -4.446 1.00 97.31 85 THR A O 1
ATOM 611 N N . VAL A 1 86 ? 8.822 -0.205 -6.302 1.00 95.94 86 VAL A N 1
ATOM 612 C CA . VAL A 1 86 ? 10.066 0.480 -5.959 1.00 95.94 86 VAL A CA 1
ATOM 613 C C . VAL A 1 86 ? 10.478 1.475 -7.035 1.00 95.94 86 VAL A C 1
ATOM 615 O O . VAL A 1 86 ? 10.315 1.189 -8.226 1.00 95.94 86 VAL A O 1
ATOM 618 N N . PRO A 1 87 ? 11.055 2.619 -6.641 1.00 95.00 87 PRO A N 1
ATOM 619 C CA . PRO A 1 87 ? 11.690 3.530 -7.574 1.00 95.00 87 PRO A CA 1
ATOM 620 C C . PRO A 1 87 ? 12.966 2.894 -8.136 1.00 95.00 87 PRO A C 1
ATOM 622 O O . PRO A 1 87 ? 13.761 2.290 -7.416 1.00 95.00 87 PRO A O 1
ATOM 625 N N . VAL A 1 88 ? 13.179 3.042 -9.441 1.00 92.81 88 VAL A N 1
ATOM 626 C CA . VAL A 1 88 ? 14.344 2.505 -10.150 1.00 92.81 88 VAL A CA 1
ATOM 627 C C . VAL A 1 88 ? 14.961 3.559 -11.060 1.00 92.81 88 VAL A C 1
ATOM 629 O O . VAL A 1 88 ? 14.295 4.479 -11.545 1.00 92.81 88 VAL A O 1
ATOM 632 N N . ARG A 1 89 ? 16.260 3.402 -11.320 1.00 88.56 89 ARG A N 1
ATOM 633 C CA . ARG A 1 89 ? 16.972 4.181 -12.332 1.00 88.56 89 ARG A CA 1
ATOM 634 C C . ARG A 1 89 ? 16.693 3.575 -13.700 1.00 88.56 89 ARG A C 1
ATOM 636 O O . ARG A 1 89 ? 16.750 2.359 -13.857 1.00 88.56 89 ARG A O 1
ATOM 643 N N . PHE A 1 90 ? 16.491 4.426 -14.698 1.00 84.06 90 PHE A N 1
ATOM 644 C CA . PHE A 1 90 ? 16.474 4.008 -16.093 1.00 84.06 90 PHE A CA 1
ATOM 645 C C . PHE A 1 90 ? 17.518 4.808 -16.886 1.00 84.06 90 PHE A C 1
ATOM 647 O O . PHE A 1 90 ? 17.458 6.034 -16.867 1.00 84.06 90 PHE A O 1
ATOM 654 N N . PRO A 1 91 ? 18.494 4.172 -17.565 1.00 79.31 91 PRO A N 1
ATOM 655 C CA . PRO A 1 91 ? 19.657 4.874 -18.124 1.00 79.31 91 PRO A CA 1
ATOM 656 C C . PRO A 1 91 ? 19.345 5.996 -19.121 1.00 79.31 91 PRO A C 1
ATOM 658 O O . PRO A 1 91 ? 20.144 6.915 -19.266 1.00 79.31 91 PRO A O 1
ATOM 661 N N . ARG A 1 92 ? 18.203 5.925 -19.816 1.00 75.56 92 ARG A N 1
ATOM 662 C CA . ARG A 1 92 ? 17.843 6.860 -20.897 1.00 75.56 92 ARG A CA 1
ATOM 663 C C . ARG A 1 92 ? 17.026 8.070 -20.439 1.00 75.56 92 ARG A C 1
ATOM 665 O O . ARG A 1 92 ? 16.684 8.905 -21.263 1.00 75.56 92 ARG A O 1
ATOM 672 N N . THR A 1 93 ? 16.692 8.171 -19.153 1.00 78.94 93 THR A N 1
ATOM 673 C CA . THR A 1 93 ? 15.907 9.287 -18.601 1.00 78.94 93 THR A CA 1
ATOM 674 C C . THR A 1 93 ? 16.419 9.671 -17.222 1.00 78.94 93 THR A C 1
ATOM 676 O O . THR A 1 93 ? 16.831 8.820 -16.437 1.00 78.94 93 THR A O 1
ATOM 679 N N . SER A 1 94 ? 16.377 10.961 -16.904 1.00 77.06 94 SER A N 1
ATOM 680 C CA . SER A 1 94 ? 16.679 11.437 -15.554 1.00 77.06 94 SER A CA 1
ATOM 681 C C . SER A 1 94 ? 15.498 11.209 -14.602 1.00 77.06 94 SER A C 1
ATOM 683 O O . SER A 1 94 ? 15.718 10.854 -13.446 1.00 77.06 94 SER A O 1
ATOM 685 N N . ALA A 1 95 ? 14.263 11.307 -15.117 1.00 83.06 95 ALA A N 1
ATOM 686 C CA . ALA A 1 95 ? 13.035 11.078 -14.357 1.00 83.06 95 ALA A CA 1
ATOM 687 C C . ALA A 1 95 ? 13.012 9.713 -13.648 1.00 83.06 95 ALA A C 1
ATOM 689 O O . ALA A 1 95 ? 13.413 8.690 -14.216 1.00 83.06 95 ALA A O 1
ATOM 690 N N . VAL A 1 96 ? 12.480 9.699 -12.424 1.00 89.31 96 VAL A N 1
ATOM 691 C CA . VAL A 1 96 ? 12.295 8.479 -11.631 1.00 89.31 96 VAL A CA 1
ATOM 692 C C . VAL A 1 96 ? 11.345 7.535 -12.361 1.00 89.31 96 VAL A C 1
ATOM 694 O O . VAL A 1 96 ? 10.241 7.914 -12.749 1.00 89.31 96 VAL A O 1
ATOM 697 N N . ARG A 1 97 ? 11.781 6.289 -12.543 1.00 92.56 97 ARG A N 1
ATOM 698 C CA . ARG A 1 97 ? 10.935 5.191 -13.018 1.00 92.56 97 ARG A CA 1
ATOM 699 C C . ARG A 1 97 ? 10.628 4.261 -11.860 1.00 92.56 97 ARG A C 1
ATOM 701 O O . ARG A 1 97 ? 11.129 4.446 -10.755 1.00 92.56 97 ARG A O 1
ATOM 708 N N . PHE A 1 98 ? 9.813 3.249 -12.108 1.00 94.62 98 PHE A N 1
ATOM 709 C CA . PHE A 1 98 ? 9.473 2.267 -11.092 1.00 94.62 98 PHE A CA 1
ATOM 710 C C . PHE A 1 98 ? 9.415 0.850 -11.650 1.00 94.62 98 PHE A C 1
ATOM 712 O O . PHE A 1 98 ? 9.202 0.624 -12.848 1.00 94.62 98 PHE A O 1
ATOM 719 N N . HIS A 1 99 ? 9.578 -0.100 -10.741 1.00 96.25 99 HIS A N 1
ATOM 720 C CA . HIS A 1 99 ? 9.292 -1.508 -10.947 1.00 96.25 99 HIS A CA 1
ATOM 721 C C . HIS A 1 99 ? 8.318 -1.973 -9.868 1.00 96.25 99 HIS A C 1
ATOM 723 O O . HIS A 1 99 ? 8.548 -1.726 -8.686 1.00 96.25 99 HIS A O 1
ATOM 729 N N . ALA A 1 100 ? 7.262 -2.663 -10.277 1.00 97.25 100 ALA A N 1
ATOM 730 C CA . ALA A 1 100 ? 6.319 -3.318 -9.396 1.00 97.25 100 ALA A CA 1
ATOM 731 C C . ALA A 1 100 ? 6.384 -4.834 -9.594 1.00 97.25 100 ALA A C 1
ATOM 733 O O . ALA A 1 100 ? 6.325 -5.326 -10.724 1.00 97.25 100 ALA A O 1
ATOM 734 N N . HIS A 1 101 ? 6.465 -5.559 -8.484 1.00 97.19 101 HIS A N 1
ATOM 735 C CA . HIS A 1 101 ? 6.251 -6.999 -8.418 1.00 97.19 101 HIS A CA 1
ATOM 736 C C . HIS A 1 101 ? 4.982 -7.243 -7.603 1.00 97.19 101 HIS A C 1
ATOM 738 O O . HIS A 1 101 ? 4.864 -6.739 -6.483 1.00 97.19 101 HIS A O 1
ATOM 744 N N . ALA A 1 102 ? 4.038 -7.995 -8.164 1.00 97.00 102 ALA A N 1
ATOM 745 C CA . ALA A 1 102 ? 2.764 -8.267 -7.525 1.00 97.00 102 ALA A CA 1
ATOM 746 C C . ALA A 1 102 ? 2.394 -9.750 -7.553 1.00 97.00 102 ALA A C 1
ATOM 748 O O . ALA A 1 102 ? 2.779 -10.493 -8.454 1.00 97.00 102 ALA A O 1
ATOM 749 N N . VAL A 1 103 ? 1.616 -10.146 -6.550 1.00 96.06 103 VAL A N 1
ATOM 750 C CA . VAL A 1 103 ? 1.036 -11.473 -6.384 1.00 96.06 103 VAL A CA 1
ATOM 751 C C . VAL A 1 103 ? -0.482 -11.351 -6.397 1.00 96.06 103 VAL A C 1
ATOM 753 O O . VAL A 1 103 ? -1.063 -10.604 -5.605 1.00 96.06 103 VAL A O 1
ATOM 756 N N . HIS A 1 104 ? -1.113 -12.115 -7.285 1.00 95.94 104 HIS A N 1
ATOM 757 C CA . HIS A 1 104 ? -2.561 -12.258 -7.367 1.00 95.94 104 HIS A CA 1
ATOM 758 C C . HIS A 1 104 ? -3.030 -13.404 -6.467 1.00 95.94 104 HIS A C 1
ATOM 760 O O . HIS A 1 104 ? -2.477 -14.507 -6.486 1.00 95.94 104 HIS A O 1
ATOM 766 N N . LEU A 1 105 ? -4.050 -13.127 -5.662 1.00 93.81 105 LEU A N 1
ATOM 767 C CA . LEU A 1 105 ? -4.730 -14.092 -4.810 1.00 93.81 105 LEU A CA 1
ATOM 768 C C . LEU A 1 105 ? -6.151 -14.271 -5.344 1.00 93.81 105 LEU A C 1
ATOM 770 O O . LEU A 1 105 ? -6.930 -13.325 -5.243 1.00 93.81 105 LEU A O 1
ATOM 774 N N . PRO A 1 106 ? -6.526 -15.447 -5.879 1.00 92.81 106 PRO A N 1
ATOM 775 C CA . PRO A 1 106 ? -7.890 -15.692 -6.340 1.00 92.81 106 PRO A CA 1
ATOM 776 C C . PRO A 1 106 ? -8.947 -15.391 -5.262 1.00 92.81 106 PRO A C 1
ATOM 778 O O . PRO A 1 106 ? -8.627 -15.427 -4.070 1.00 92.81 106 PRO A O 1
ATOM 781 N N . PRO A 1 107 ? -10.214 -15.138 -5.634 1.00 91.69 107 PRO A N 1
ATOM 782 C CA . PRO A 1 107 ? -11.264 -14.841 -4.663 1.00 91.69 107 PRO A CA 1
ATOM 783 C C . PRO A 1 107 ? -11.362 -15.913 -3.568 1.00 91.69 107 PRO A C 1
ATOM 785 O O . PRO A 1 107 ? -11.409 -17.111 -3.848 1.00 91.69 107 PRO A O 1
ATOM 788 N N . GLY A 1 108 ? -11.354 -15.481 -2.304 1.00 85.69 108 GLY A N 1
ATOM 789 C CA . GLY A 1 108 ? -11.376 -16.368 -1.133 1.00 85.69 108 GLY A CA 1
ATOM 790 C C . GLY A 1 108 ? -10.065 -17.114 -0.842 1.00 85.69 108 GLY A C 1
ATOM 791 O O . GLY A 1 108 ? -9.971 -17.791 0.185 1.00 85.69 108 GLY A O 1
ATOM 792 N N . ALA A 1 109 ? -9.041 -16.989 -1.692 1.00 87.56 109 ALA A N 1
ATOM 793 C CA . ALA A 1 109 ? -7.726 -17.547 -1.420 1.00 87.56 109 ALA A CA 1
ATOM 794 C C . ALA A 1 109 ? -7.028 -16.758 -0.307 1.00 87.56 109 ALA A C 1
ATOM 796 O O . ALA A 1 109 ? -7.075 -15.529 -0.245 1.00 87.56 109 ALA A O 1
ATOM 797 N N . ARG A 1 110 ? -6.334 -17.486 0.565 1.00 83.56 110 ARG A N 1
ATOM 798 C CA . ARG A 1 110 ? -5.464 -16.913 1.593 1.00 83.56 110 ARG A CA 1
ATOM 799 C C . ARG A 1 110 ? -4.013 -17.184 1.240 1.00 83.56 110 ARG A C 1
ATOM 801 O O . ARG A 1 110 ? -3.700 -18.126 0.511 1.00 83.56 110 ARG A O 1
ATOM 808 N N . LEU A 1 111 ? -3.120 -16.370 1.791 1.00 83.75 111 LEU A N 1
ATOM 809 C CA . LEU A 1 111 ? -1.695 -16.660 1.726 1.00 83.75 111 LEU A CA 1
ATOM 810 C C . LEU A 1 111 ? -1.391 -18.009 2.403 1.00 83.75 111 LEU A C 1
ATOM 812 O O . LEU A 1 111 ? -2.088 -18.392 3.352 1.00 83.75 111 LEU A O 1
ATOM 816 N N . PRO A 1 112 ? -0.340 -18.721 1.952 1.00 82.62 112 PRO A N 1
ATOM 817 C CA . PRO A 1 112 ? 0.122 -19.940 2.602 1.00 82.62 112 PRO A CA 1
ATOM 818 C C . PRO A 1 112 ? 0.289 -19.747 4.112 1.00 82.62 112 PRO A C 1
ATOM 820 O O . PRO A 1 112 ? 0.709 -18.682 4.565 1.00 82.62 112 PRO A O 1
ATOM 823 N N . GLU A 1 113 ? -0.055 -20.785 4.878 1.00 77.31 113 GLU A N 1
ATOM 824 C CA . GLU A 1 113 ? 0.006 -20.792 6.351 1.00 77.31 113 GLU A CA 1
ATOM 825 C C . GLU A 1 113 ? -0.923 -19.764 7.030 1.00 77.31 113 GLU A C 1
ATOM 827 O O . GLU A 1 113 ? -0.738 -19.444 8.200 1.00 77.31 113 GLU A O 1
ATOM 832 N N . GLY A 1 114 ? -1.927 -19.236 6.315 1.00 74.31 114 GLY A N 1
ATOM 833 C CA . GLY A 1 114 ? -2.886 -18.275 6.873 1.00 74.31 114 GLY A CA 1
ATOM 834 C C . GLY A 1 114 ? -2.268 -16.911 7.188 1.00 74.31 114 GLY A C 1
ATOM 835 O O . GLY A 1 114 ? -2.795 -16.166 8.009 1.00 74.31 114 GLY A O 1
ATOM 836 N N . ARG A 1 115 ? -1.131 -16.581 6.564 1.00 77.81 115 ARG A N 1
ATOM 837 C CA . ARG A 1 115 ? -0.405 -15.335 6.830 1.00 77.81 115 ARG A CA 1
ATOM 838 C C . ARG A 1 115 ? -1.224 -14.111 6.417 1.00 77.81 115 ARG A C 1
ATOM 840 O O . ARG A 1 115 ? -1.917 -14.115 5.402 1.00 77.81 115 ARG A O 1
ATOM 847 N N . SER A 1 116 ? -1.078 -13.030 7.177 1.00 79.38 116 SER A N 1
ATOM 848 C CA . SER A 1 116 ? -1.645 -11.731 6.811 1.00 79.38 116 SER A CA 1
ATOM 849 C C . SER A 1 116 ? -0.907 -11.130 5.600 1.00 79.38 116 SER A C 1
ATOM 851 O O . SER A 1 116 ? 0.327 -11.216 5.550 1.00 79.38 116 SER A O 1
ATOM 853 N N . PRO A 1 117 ? -1.624 -10.454 4.676 1.00 80.44 117 PRO A N 1
ATOM 854 C CA . PRO A 1 117 ? -1.064 -9.563 3.654 1.00 80.44 117 PRO A CA 1
ATOM 855 C C . PRO A 1 117 ? 0.116 -8.711 4.122 1.00 80.44 117 PRO A C 1
ATOM 857 O O . PRO A 1 117 ? 1.122 -8.584 3.430 1.00 80.44 117 PRO A O 1
ATOM 860 N N . LEU A 1 118 ? 0.032 -8.173 5.337 1.00 75.81 118 LEU A N 1
ATOM 861 C CA . LEU A 1 118 ? 1.077 -7.318 5.874 1.00 75.81 118 LEU A CA 1
ATOM 862 C C . LEU A 1 118 ? 2.362 -8.082 6.209 1.00 75.81 118 LEU A C 1
ATOM 864 O O . LEU A 1 118 ? 3.463 -7.591 5.958 1.00 75.81 118 LEU A O 1
ATOM 868 N N . ALA A 1 119 ? 2.236 -9.277 6.790 1.00 79.25 119 ALA A N 1
ATOM 869 C CA . ALA A 1 119 ? 3.388 -10.065 7.223 1.00 79.25 119 ALA A CA 1
ATOM 870 C C . ALA A 1 119 ? 4.302 -10.422 6.040 1.00 79.25 119 ALA A C 1
ATOM 872 O O . ALA A 1 119 ? 5.514 -10.564 6.200 1.00 79.25 119 ALA A O 1
ATOM 873 N N . VAL A 1 120 ? 3.724 -10.529 4.840 1.00 82.69 120 VAL A N 1
ATOM 874 C CA . VAL A 1 120 ? 4.462 -10.861 3.621 1.00 82.69 120 VAL A CA 1
ATOM 875 C C . VAL A 1 120 ? 5.029 -9.642 2.897 1.00 82.69 120 VAL A C 1
ATOM 877 O O . VAL A 1 120 ? 5.947 -9.813 2.098 1.00 82.69 120 VAL A O 1
ATOM 880 N N . CYS A 1 121 ? 4.594 -8.412 3.205 1.00 77.75 121 CYS A N 1
ATOM 881 C CA . CYS A 1 121 ? 5.185 -7.194 2.632 1.00 77.75 121 CYS A CA 1
ATOM 882 C C . CYS A 1 121 ? 6.696 -7.114 2.893 1.00 77.75 121 CYS A C 1
ATOM 884 O O . CYS A 1 121 ? 7.442 -6.656 2.045 1.00 77.75 121 CYS A O 1
ATOM 886 N N . ARG A 1 122 ? 7.192 -7.641 4.015 1.00 73.56 122 ARG A N 1
ATOM 887 C CA . ARG A 1 122 ? 8.633 -7.628 4.332 1.00 73.56 122 ARG A CA 1
ATOM 888 C C . ARG A 1 122 ? 9.410 -8.833 3.795 1.00 73.56 122 ARG A C 1
ATOM 890 O O . ARG A 1 122 ? 10.554 -9.046 4.187 1.00 73.56 122 ARG A O 1
ATOM 897 N N . SER A 1 123 ? 8.811 -9.645 2.927 1.00 84.12 123 SER A N 1
ATOM 898 C CA . SER A 1 123 ? 9.479 -10.829 2.389 1.00 84.12 123 SER A CA 1
ATOM 899 C C . SER A 1 123 ? 10.692 -10.462 1.529 1.00 84.12 123 SER A C 1
ATOM 901 O O . SER A 1 123 ? 10.602 -9.647 0.616 1.00 84.12 123 SER A O 1
ATOM 903 N N . ALA A 1 124 ? 11.814 -11.154 1.729 1.00 83.31 124 ALA A N 1
ATOM 904 C CA . ALA A 1 124 ? 12.983 -11.033 0.852 1.00 83.31 124 ALA A CA 1
ATOM 905 C C . ALA A 1 124 ? 12.741 -11.591 -0.568 1.00 83.31 124 ALA A C 1
ATOM 907 O O . ALA A 1 124 ? 13.598 -11.468 -1.438 1.00 83.31 124 ALA A O 1
ATOM 908 N N . ARG A 1 125 ? 11.588 -12.234 -0.805 1.00 86.38 125 ARG A N 1
ATOM 909 C CA . ARG A 1 125 ? 11.191 -12.773 -2.113 1.00 86.38 125 ARG A CA 1
ATOM 910 C C . ARG A 1 125 ? 10.610 -11.720 -3.058 1.00 86.38 125 ARG A C 1
ATOM 912 O O . ARG A 1 125 ? 10.355 -12.040 -4.214 1.00 86.38 125 ARG A O 1
ATOM 919 N N . TRP A 1 126 ? 10.414 -10.481 -2.608 1.00 91.12 126 TRP A N 1
ATOM 920 C CA . TRP A 1 126 ? 10.001 -9.413 -3.509 1.00 91.12 126 TRP A CA 1
ATOM 921 C C . TRP A 1 126 ? 11.139 -8.989 -4.439 1.00 91.12 126 TRP A C 1
ATOM 923 O O . TRP A 1 126 ? 12.138 -8.414 -4.008 1.00 91.12 126 TRP A O 1
ATOM 933 N N . THR A 1 127 ? 10.953 -9.199 -5.737 1.00 91.50 127 THR A N 1
ATOM 934 C CA . THR A 1 127 ? 11.845 -8.670 -6.770 1.00 91.50 127 THR A CA 1
ATOM 935 C C . THR A 1 127 ? 11.794 -7.138 -6.825 1.00 91.50 127 THR A C 1
ATOM 937 O O . THR A 1 127 ? 10.733 -6.528 -6.710 1.00 91.50 127 THR A O 1
ATOM 940 N N . ALA A 1 128 ? 12.960 -6.505 -6.980 1.00 89.00 128 ALA A N 1
ATOM 941 C CA . ALA A 1 128 ? 13.118 -5.046 -7.061 1.00 89.00 128 ALA A CA 1
ATOM 942 C C . ALA A 1 128 ? 13.420 -4.537 -8.484 1.00 89.00 128 ALA A C 1
ATOM 944 O O . ALA A 1 128 ? 13.583 -3.339 -8.693 1.00 89.00 128 ALA A O 1
ATOM 945 N N . ALA A 1 129 ? 13.556 -5.447 -9.445 1.00 87.12 129 ALA A N 1
ATOM 946 C CA . ALA A 1 129 ? 13.986 -5.164 -10.804 1.00 87.12 129 ALA A CA 1
ATOM 947 C C . ALA A 1 129 ? 13.205 -6.020 -11.798 1.00 87.12 129 ALA A C 1
ATOM 949 O O . ALA A 1 129 ? 12.733 -7.108 -11.472 1.00 87.12 129 ALA A O 1
ATOM 950 N N . THR A 1 130 ? 13.094 -5.531 -13.026 1.00 84.75 130 THR A N 1
ATOM 951 C CA . THR A 1 130 ? 12.417 -6.250 -14.102 1.00 84.75 130 THR A CA 1
ATOM 952 C C . THR A 1 130 ? 13.130 -7.574 -14.388 1.00 84.75 130 THR A C 1
ATOM 954 O O . THR A 1 130 ? 14.329 -7.546 -14.669 1.00 84.75 130 THR A O 1
ATOM 957 N N . PRO A 1 131 ? 12.430 -8.723 -14.325 1.00 83.81 131 PRO A N 1
ATOM 958 C CA . PRO A 1 131 ? 13.013 -10.003 -14.710 1.00 83.81 131 PRO A CA 1
ATOM 959 C C . PRO A 1 131 ? 13.445 -9.994 -16.178 1.00 83.81 131 PRO A C 1
ATOM 961 O O . PRO A 1 131 ? 12.765 -9.417 -17.025 1.00 83.81 131 PRO A O 1
ATOM 964 N N . GLU A 1 132 ? 14.538 -10.686 -16.495 1.00 80.06 132 GLU A N 1
ATOM 965 C CA . GLU A 1 132 ? 14.979 -10.875 -17.887 1.00 80.06 132 GLU A CA 1
ATOM 966 C C . GLU A 1 132 ? 14.052 -11.820 -18.668 1.00 80.06 132 GLU A C 1
ATOM 968 O O . GLU A 1 132 ? 14.005 -11.786 -19.897 1.00 80.06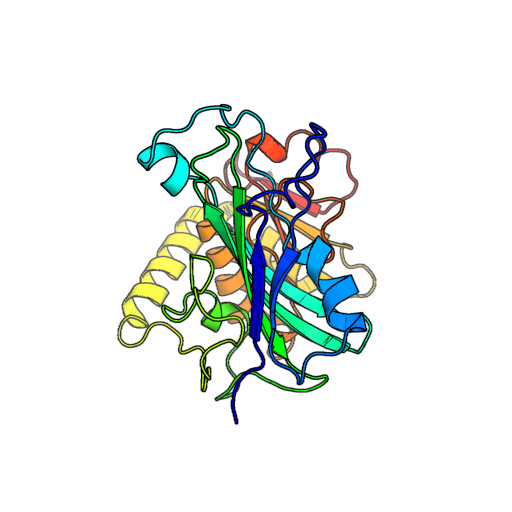 132 GLU A O 1
ATOM 973 N N . ARG A 1 133 ? 13.316 -12.685 -17.959 1.00 75.88 133 ARG A N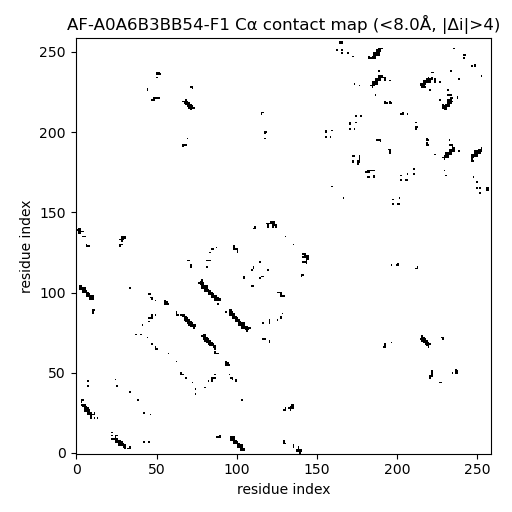 1
ATOM 974 C CA . ARG A 1 133 ? 12.438 -13.697 -18.550 1.00 75.88 133 ARG A CA 1
ATOM 975 C C . ARG A 1 133 ? 10.985 -13.205 -18.637 1.00 75.88 133 ARG A C 1
ATOM 977 O O . ARG A 1 133 ? 10.492 -12.637 -17.662 1.00 75.88 133 ARG A O 1
ATOM 984 N N . PRO A 1 134 ? 10.263 -13.502 -19.738 1.00 73.44 134 PRO A N 1
ATOM 985 C CA . PRO A 1 134 ? 8.857 -13.107 -19.899 1.00 73.44 134 PRO A CA 1
ATOM 986 C C . PRO A 1 134 ? 7.872 -13.846 -18.985 1.00 73.44 134 PRO A C 1
ATOM 988 O O . PRO A 1 134 ? 6.732 -13.423 -18.850 1.00 73.44 134 PRO A O 1
ATOM 991 N N . LEU A 1 135 ? 8.277 -14.978 -18.406 1.00 78.56 135 LEU A N 1
ATOM 992 C 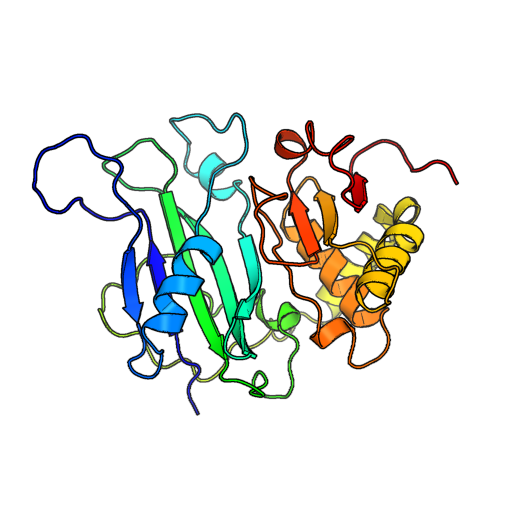CA . LEU A 1 135 ? 7.465 -15.749 -17.466 1.00 78.56 135 LEU A CA 1
ATOM 993 C C . LEU A 1 135 ? 8.097 -15.656 -16.077 1.00 78.56 135 LEU A C 1
ATOM 995 O O . LEU A 1 135 ? 9.324 -15.786 -15.982 1.00 78.56 135 LEU A O 1
ATOM 999 N N . PRO A 1 136 ? 7.302 -15.421 -15.018 1.00 78.75 136 PRO A N 1
ATOM 1000 C CA . PRO A 1 136 ? 7.836 -15.327 -13.671 1.00 78.75 136 PRO A CA 1
ATOM 1001 C C . PRO A 1 136 ? 8.298 -16.709 -13.202 1.00 78.75 136 PRO A C 1
ATOM 1003 O O . PRO A 1 136 ? 7.679 -17.728 -13.518 1.00 78.75 136 PRO A O 1
ATOM 1006 N N . ASP A 1 137 ? 9.386 -16.750 -12.433 1.00 80.31 137 ASP A N 1
ATOM 1007 C CA . ASP A 1 137 ? 9.803 -17.993 -11.790 1.00 80.31 137 ASP A CA 1
ATOM 1008 C C . ASP A 1 137 ? 8.742 -18.421 -10.753 1.00 80.31 137 ASP A C 1
ATOM 1010 O O . ASP A 1 137 ? 8.156 -17.564 -10.080 1.00 80.31 137 ASP A O 1
ATOM 1014 N N . PRO A 1 138 ? 8.478 -19.730 -10.575 1.00 81.62 138 PRO A N 1
ATOM 1015 C CA . PRO A 1 138 ? 7.469 -20.194 -9.629 1.00 81.62 138 PRO A CA 1
ATOM 1016 C C . PRO A 1 138 ? 7.736 -19.714 -8.195 1.00 81.62 138 PRO A C 1
ATOM 1018 O O . PRO A 1 138 ? 8.782 -20.003 -7.609 1.00 81.62 138 PRO A O 1
ATOM 1021 N N . LEU A 1 139 ? 6.757 -19.037 -7.593 1.00 82.94 139 LEU A N 1
ATOM 1022 C CA . LEU A 1 139 ? 6.812 -18.567 -6.211 1.00 82.94 139 LEU A CA 1
ATOM 1023 C C . LEU A 1 139 ? 5.905 -19.420 -5.331 1.00 82.94 139 LEU A C 1
ATOM 1025 O O . LEU A 1 139 ? 4.700 -19.205 -5.235 1.00 82.94 139 LEU A O 1
ATOM 1029 N N . ALA A 1 140 ? 6.500 -20.393 -4.647 1.00 81.38 140 ALA A N 1
ATOM 1030 C CA . ALA A 1 140 ? 5.755 -21.274 -3.749 1.00 81.38 140 ALA A CA 1
ATOM 1031 C C . ALA A 1 140 ? 5.172 -20.538 -2.527 1.00 81.38 140 ALA A C 1
ATOM 1033 O O . ALA A 1 140 ? 4.090 -20.883 -2.057 1.00 81.38 140 ALA A O 1
ATOM 1034 N N . ALA A 1 141 ? 5.890 -19.542 -1.999 1.00 80.94 141 ALA A N 1
ATOM 1035 C CA . ALA A 1 141 ? 5.474 -18.771 -0.834 1.00 80.94 141 ALA A CA 1
ATOM 1036 C C . ALA A 1 141 ? 6.191 -17.417 -0.765 1.00 80.94 141 ALA A C 1
ATOM 1038 O O . ALA A 1 141 ? 7.322 -17.274 -1.232 1.00 80.94 141 ALA A O 1
ATOM 1039 N N . LEU A 1 142 ? 5.556 -16.462 -0.087 1.00 79.62 142 LEU A N 1
ATOM 1040 C CA . LEU A 1 142 ? 6.186 -15.247 0.420 1.00 79.62 142 LEU A CA 1
ATOM 1041 C C . LEU A 1 142 ? 6.421 -15.424 1.928 1.00 79.62 142 LEU A C 1
ATOM 1043 O O . LEU A 1 142 ? 5.536 -15.106 2.723 1.00 79.62 142 LEU A O 1
ATOM 1047 N N . PRO A 1 143 ? 7.562 -15.985 2.363 1.00 75.62 143 PRO A N 1
ATOM 1048 C CA . PRO A 1 143 ? 7.823 -16.140 3.786 1.00 75.62 143 PRO A CA 1
ATOM 1049 C C . PRO A 1 143 ? 8.000 -14.762 4.427 1.00 75.62 143 PRO A C 1
ATOM 1051 O O . PRO A 1 143 ? 8.660 -13.887 3.854 1.00 75.62 143 PRO A O 1
ATOM 1054 N N . ALA A 1 144 ? 7.451 -14.582 5.629 1.00 70.12 144 ALA A N 1
ATOM 1055 C CA . ALA A 1 144 ? 7.863 -13.473 6.486 1.00 70.12 144 ALA A CA 1
ATOM 1056 C C . ALA A 1 144 ? 9.345 -13.652 6.881 1.00 70.12 144 ALA A C 1
ATOM 1058 O O . ALA A 1 144 ? 9.865 -14.773 6.798 1.00 70.12 144 ALA A O 1
ATOM 1059 N N . PRO A 1 145 ? 10.039 -12.583 7.303 1.00 67.50 145 PRO A N 1
ATOM 1060 C CA . PRO A 1 145 ? 11.432 -12.666 7.733 1.00 67.50 145 PRO A CA 1
ATOM 1061 C C . PRO A 1 145 ? 11.619 -13.696 8.862 1.00 67.50 145 PRO A C 1
ATOM 1063 O O . PRO A 1 145 ? 11.201 -13.483 9.996 1.00 67.50 145 PRO A O 1
ATOM 1066 N N . ALA A 1 146 ? 12.249 -14.837 8.569 1.00 63.53 146 ALA A N 1
ATOM 1067 C CA . ALA A 1 146 ? 12.533 -15.852 9.583 1.00 63.53 146 ALA A CA 1
ATOM 1068 C C . ALA A 1 146 ? 13.675 -15.396 10.511 1.00 63.53 146 ALA A C 1
ATOM 1070 O O . ALA A 1 146 ? 14.611 -14.718 10.078 1.00 63.53 146 ALA A O 1
ATOM 1071 N N . GLY A 1 147 ? 13.609 -15.773 11.792 1.00 62.81 147 GLY A N 1
ATOM 1072 C CA . GLY A 1 147 ? 14.691 -15.554 12.765 1.00 62.81 147 GLY A CA 1
ATOM 1073 C C . GLY A 1 147 ? 14.803 -14.137 13.340 1.00 62.81 147 GLY A C 1
ATOM 1074 O O . GLY A 1 147 ? 15.756 -13.858 14.061 1.00 62.81 147 GLY A O 1
ATOM 1075 N N . HIS A 1 148 ? 13.843 -13.252 13.051 1.00 67.31 148 HIS A N 1
ATOM 1076 C CA . HIS A 1 148 ? 13.861 -11.854 13.503 1.00 67.31 148 HIS A CA 1
ATOM 1077 C C . HIS A 1 148 ? 12.623 -11.447 14.315 1.00 67.31 148 HIS A C 1
ATOM 1079 O O . HIS A 1 148 ? 12.512 -10.287 14.693 1.00 67.31 148 HIS A O 1
ATOM 1085 N N . GLU A 1 149 ? 11.726 -12.379 14.649 1.00 76.25 149 GLU A N 1
ATOM 1086 C CA . GLU A 1 149 ? 10.429 -12.078 15.281 1.00 76.25 149 GLU A CA 1
ATOM 1087 C C . GLU A 1 149 ? 10.552 -11.301 16.599 1.00 76.25 149 GLU A C 1
ATOM 1089 O O . GLU A 1 149 ? 9.814 -10.344 16.831 1.00 76.25 149 GLU A O 1
ATOM 1094 N N . ALA A 1 150 ? 11.510 -11.673 17.457 1.00 78.88 150 ALA A N 1
ATOM 1095 C CA . ALA A 1 150 ? 11.750 -10.971 18.718 1.00 78.88 150 ALA A CA 1
ATOM 1096 C C . ALA A 1 150 ? 12.183 -9.515 18.480 1.00 78.88 150 ALA A C 1
ATOM 1098 O O . ALA A 1 150 ? 11.637 -8.598 19.089 1.00 78.88 150 ALA A O 1
ATOM 1099 N N . ARG A 1 151 ? 13.101 -9.29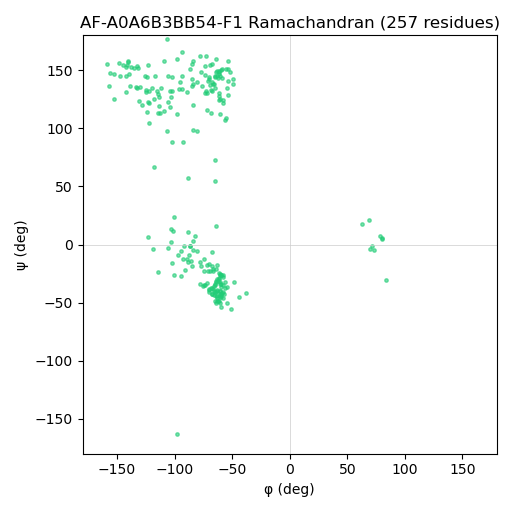9 17.531 1.00 81.69 151 ARG A N 1
ATOM 1100 C CA . ARG A 1 151 ? 13.586 -7.967 17.146 1.00 81.69 151 ARG A CA 1
ATOM 1101 C C . ARG A 1 151 ? 12.502 -7.139 16.458 1.00 81.69 151 ARG A C 1
ATOM 1103 O O . ARG A 1 151 ? 12.426 -5.933 16.657 1.00 81.69 151 ARG A O 1
ATOM 1110 N N . GLU A 1 152 ? 11.664 -7.767 15.640 1.00 80.81 152 GLU A N 1
ATOM 1111 C CA . GLU A 1 152 ? 10.529 -7.101 15.002 1.00 80.81 152 GLU A CA 1
ATOM 1112 C C . GLU A 1 152 ? 9.489 -6.663 16.030 1.00 80.81 152 GLU A C 1
ATOM 1114 O O . GLU A 1 152 ? 8.970 -5.551 15.934 1.00 80.81 152 GLU A O 1
ATOM 1119 N N . ARG A 1 153 ? 9.227 -7.502 17.037 1.00 84.25 153 ARG A N 1
ATOM 1120 C CA . ARG A 1 153 ? 8.335 -7.170 18.149 1.00 84.25 153 ARG A CA 1
ATOM 1121 C C . ARG A 1 153 ? 8.891 -6.033 19.001 1.00 84.25 153 ARG A C 1
ATOM 1123 O O . ARG A 1 153 ? 8.136 -5.128 19.339 1.00 84.25 153 ARG A O 1
ATOM 1130 N N . GLU A 1 154 ? 10.185 -6.053 19.304 1.00 88.31 154 GLU A N 1
ATOM 1131 C CA . GLU A 1 154 ? 10.868 -4.964 20.012 1.00 88.31 154 GLU A CA 1
ATOM 1132 C C . GLU A 1 154 ? 10.780 -3.652 19.221 1.00 88.31 154 GLU A C 1
ATOM 1134 O O . GLU A 1 154 ? 10.273 -2.659 19.734 1.00 88.31 154 GLU A O 1
ATOM 1139 N N . ALA A 1 155 ? 11.120 -3.675 17.929 1.00 88.50 155 ALA A N 1
ATOM 1140 C CA . ALA A 1 155 ? 11.019 -2.501 17.064 1.00 88.50 155 ALA A CA 1
ATOM 1141 C C . ALA A 1 155 ? 9.582 -1.961 16.947 1.00 88.50 155 ALA A C 1
ATOM 1143 O O . ALA A 1 155 ? 9.380 -0.757 16.781 1.00 88.50 155 ALA A O 1
ATOM 1144 N N . LEU A 1 156 ? 8.576 -2.837 17.005 1.00 91.38 156 LEU A N 1
ATOM 1145 C CA . LEU A 1 156 ? 7.172 -2.440 16.978 1.00 91.38 156 LEU A CA 1
ATOM 1146 C C . LEU A 1 156 ? 6.716 -1.836 18.315 1.00 91.38 156 LEU A C 1
ATOM 1148 O O . LEU A 1 156 ? 5.942 -0.880 18.314 1.00 91.38 156 LEU A O 1
ATOM 1152 N N . ASN A 1 157 ? 7.225 -2.350 19.436 1.00 94.56 157 ASN A N 1
ATOM 1153 C CA . ASN A 1 157 ? 7.002 -1.776 20.761 1.00 94.56 157 ASN A CA 1
ATOM 1154 C C . ASN A 1 157 ? 7.631 -0.379 20.875 1.00 94.56 157 ASN A C 1
ATOM 1156 O O . ASN A 1 157 ? 6.945 0.570 21.247 1.00 94.56 157 ASN A O 1
ATOM 1160 N N . ASP A 1 158 ? 8.892 -0.224 20.465 1.00 94.88 158 ASP A N 1
ATOM 1161 C CA . ASP A 1 158 ? 9.575 1.076 20.434 1.00 94.88 158 ASP A CA 1
ATOM 1162 C C . ASP A 1 158 ? 8.823 2.079 19.557 1.00 94.88 158 ASP A C 1
ATOM 1164 O O . ASP A 1 158 ? 8.638 3.244 19.924 1.00 94.88 158 ASP A O 1
ATOM 1168 N N . PHE A 1 159 ? 8.325 1.614 18.408 1.00 94.81 159 PHE A N 1
ATOM 1169 C CA . PHE A 1 159 ? 7.489 2.423 17.537 1.00 94.81 159 PHE A CA 1
ATOM 1170 C C . PHE A 1 159 ? 6.198 2.865 18.240 1.00 94.81 159 PHE A C 1
ATOM 1172 O O . PHE A 1 159 ? 5.908 4.064 18.248 1.00 94.81 159 PHE A O 1
ATOM 1179 N N . ALA A 1 160 ? 5.472 1.946 18.888 1.00 95.50 160 ALA A N 1
ATOM 1180 C CA . ALA A 1 160 ? 4.254 2.256 19.638 1.00 95.50 160 ALA A CA 1
ATOM 1181 C C . ALA A 1 160 ? 4.503 3.269 20.765 1.00 95.50 160 ALA A C 1
ATOM 1183 O O . ALA A 1 160 ? 3.724 4.209 20.921 1.00 95.50 160 ALA A O 1
ATOM 1184 N N . VAL A 1 161 ? 5.613 3.133 21.498 1.00 95.69 161 VAL A N 1
ATOM 1185 C CA . VAL A 1 161 ? 6.030 4.096 22.529 1.00 95.69 161 VAL A CA 1
ATOM 1186 C C . VAL A 1 161 ? 6.306 5.464 21.903 1.00 95.69 161 VAL A C 1
ATOM 1188 O O . VAL A 1 161 ? 5.771 6.474 22.363 1.00 95.69 161 VAL A O 1
ATOM 1191 N N . SER A 1 162 ? 7.077 5.513 20.811 1.00 94.56 162 SER A N 1
ATOM 1192 C CA . SER A 1 162 ? 7.411 6.770 20.125 1.00 94.56 162 SER A CA 1
ATOM 1193 C C . SER A 1 162 ? 6.182 7.490 19.552 1.00 94.56 162 SER A C 1
ATOM 1195 O O . SER A 1 162 ? 6.165 8.718 19.460 1.00 94.56 162 SER A O 1
ATOM 1197 N N . ARG A 1 163 ? 5.146 6.728 19.179 1.00 95.75 163 ARG A N 1
ATOM 1198 C CA . ARG A 1 163 ? 3.887 7.218 18.609 1.00 95.75 163 ARG A CA 1
ATOM 1199 C C . ARG A 1 163 ? 2.729 7.233 19.606 1.00 95.75 163 ARG A C 1
ATOM 1201 O O . ARG A 1 163 ? 1.588 7.457 19.201 1.00 95.75 163 ARG A O 1
ATOM 1208 N N . GLY A 1 164 ? 3.014 7.082 20.901 1.00 95.06 164 GLY A N 1
ATOM 1209 C CA . GLY A 1 164 ? 2.018 7.057 21.976 1.00 95.06 164 GLY A CA 1
ATOM 1210 C C . GLY A 1 164 ? 0.924 8.131 21.865 1.00 95.06 164 GLY A C 1
ATOM 1211 O O . GLY A 1 164 ? -0.249 7.772 21.958 1.00 95.06 164 GLY A O 1
ATOM 1212 N N . PRO A 1 165 ? 1.251 9.410 21.575 1.00 94.81 165 PRO A N 1
ATOM 1213 C CA . PRO A 1 165 ? 0.244 10.467 21.443 1.00 94.81 165 PRO A CA 1
ATOM 1214 C C . PRO A 1 165 ? -0.812 10.241 20.348 1.00 94.81 165 PRO A C 1
ATOM 1216 O O . PRO A 1 165 ? -1.914 10.761 20.463 1.00 94.81 165 PRO A O 1
ATOM 1219 N N . TRP A 1 166 ? -0.503 9.476 19.297 1.00 96.25 166 TRP A N 1
ATOM 1220 C CA . TRP A 1 166 ? -1.413 9.223 18.169 1.00 96.25 166 TRP A CA 1
ATOM 1221 C C . TRP A 1 166 ? -2.079 7.843 18.228 1.00 96.25 166 TRP A C 1
ATOM 1223 O O . TRP A 1 166 ? -3.067 7.611 17.533 1.00 96.25 166 TRP A O 1
ATOM 1233 N N . LEU A 1 167 ? -1.556 6.928 19.054 1.00 95.19 167 LEU A N 1
ATOM 1234 C CA . LEU A 1 167 ? -1.899 5.504 19.041 1.00 95.19 167 LEU A CA 1
ATOM 1235 C C . LEU A 1 167 ? -3.409 5.257 19.161 1.00 95.19 167 LEU A C 1
ATOM 1237 O O . LEU A 1 167 ? -3.989 4.544 18.345 1.00 95.19 167 LEU A O 1
ATOM 1241 N N . ALA A 1 168 ? -4.054 5.880 20.151 1.00 94.44 168 ALA A N 1
ATOM 1242 C CA . ALA A 1 168 ? -5.480 5.693 20.404 1.00 94.44 168 ALA A CA 1
ATOM 1243 C C . ALA A 1 168 ? -6.348 6.201 19.240 1.00 94.44 168 ALA A C 1
ATOM 1245 O O . ALA A 1 168 ? -7.271 5.507 18.813 1.00 94.44 168 ALA A O 1
ATOM 1246 N N . GLY A 1 169 ? -6.029 7.382 18.700 1.00 95.19 169 GLY A N 1
ATOM 1247 C CA . GLY A 1 169 ? -6.759 7.978 17.581 1.00 95.19 169 GLY A CA 1
ATOM 1248 C C . GLY A 1 169 ? -6.642 7.136 16.314 1.00 95.19 169 GLY A C 1
ATOM 1249 O O . GLY A 1 169 ? -7.658 6.757 15.732 1.00 95.19 169 GLY A O 1
ATOM 1250 N N . VAL A 1 170 ? -5.411 6.770 15.943 1.00 96.31 170 VAL A N 1
ATOM 1251 C CA . VAL A 1 170 ? -5.138 5.954 14.753 1.00 96.31 170 VAL A CA 1
ATOM 1252 C C . VAL A 1 170 ? -5.841 4.601 14.848 1.00 96.31 170 VAL A C 1
ATOM 1254 O O . VAL A 1 170 ? -6.618 4.257 13.961 1.00 96.31 170 VAL A O 1
ATOM 1257 N N . LEU A 1 171 ? -5.637 3.840 15.929 1.00 95.56 171 LEU A N 1
ATOM 1258 C CA . LEU A 1 171 ? -6.231 2.504 16.059 1.00 95.56 171 LEU A CA 1
ATOM 1259 C C . LEU A 1 171 ? -7.765 2.549 16.132 1.00 95.56 171 LEU A C 1
ATOM 1261 O O . LEU A 1 171 ? -8.431 1.671 15.581 1.00 95.56 171 LEU A O 1
ATOM 1265 N N . SER A 1 172 ? -8.334 3.586 16.757 1.00 94.94 172 SER A N 1
ATOM 1266 C CA . SER A 1 172 ? -9.783 3.808 16.775 1.00 94.94 172 SER A CA 1
ATOM 1267 C C . SER A 1 172 ? -10.333 4.049 15.368 1.00 94.94 172 SER A C 1
ATOM 1269 O O . SER A 1 172 ? -11.291 3.390 14.960 1.00 94.94 172 SER A O 1
ATOM 1271 N N . ASP A 1 173 ? -9.706 4.933 14.588 1.00 95.94 173 ASP A N 1
ATOM 1272 C CA . ASP A 1 173 ? -10.118 5.212 13.209 1.00 95.94 173 ASP A CA 1
ATOM 1273 C C . ASP A 1 173 ? -9.965 3.985 12.296 1.00 95.94 173 ASP A C 1
ATOM 1275 O O . ASP A 1 173 ? -10.874 3.685 11.521 1.00 95.94 173 ASP A O 1
ATOM 1279 N N . LEU A 1 174 ? -8.872 3.225 12.438 1.00 95.56 174 LEU A N 1
ATOM 1280 C CA . LEU A 1 174 ? -8.660 1.977 11.698 1.00 95.56 174 LEU A CA 1
ATOM 1281 C C . LEU A 1 174 ? -9.713 0.917 12.039 1.00 95.56 174 LEU A C 1
ATOM 1283 O O . LEU A 1 174 ? -10.209 0.225 11.150 1.00 95.56 174 LEU A O 1
ATOM 1287 N N . ARG A 1 175 ? -10.117 0.811 13.310 1.00 94.06 175 ARG A N 1
ATOM 1288 C CA . ARG A 1 175 ? -11.241 -0.046 13.704 1.00 94.06 175 ARG A CA 1
ATOM 1289 C C . ARG A 1 175 ? -12.541 0.434 13.057 1.00 94.06 175 ARG A C 1
ATOM 1291 O O . ARG A 1 175 ? -13.278 -0.392 12.517 1.00 94.06 175 ARG A O 1
ATOM 1298 N N . ARG A 1 176 ? -12.815 1.746 13.091 1.00 94.69 176 ARG A N 1
ATOM 1299 C CA . ARG A 1 176 ? -14.050 2.330 12.543 1.00 94.69 176 ARG A CA 1
ATOM 1300 C C . ARG A 1 176 ? -14.194 2.164 11.037 1.00 94.69 176 ARG A C 1
ATOM 1302 O O . ARG A 1 176 ? -15.332 2.192 10.589 1.00 94.69 176 ARG A O 1
ATOM 1309 N N . LEU A 1 177 ? -13.122 1.924 10.274 1.00 93.94 177 LEU A N 1
ATOM 1310 C CA . LEU A 1 177 ? -13.233 1.563 8.852 1.00 93.94 177 LEU A CA 1
ATOM 1311 C C . LEU A 1 177 ? -14.260 0.431 8.631 1.00 93.94 177 LEU A C 1
ATOM 1313 O O . LEU A 1 177 ? -14.966 0.413 7.631 1.00 93.94 177 LEU A O 1
ATOM 1317 N N . HIS A 1 178 ? -14.422 -0.494 9.570 1.00 90.25 178 HIS A N 1
ATOM 1318 C CA . HIS A 1 178 ? -15.350 -1.618 9.415 1.00 90.25 178 HIS A CA 1
ATOM 1319 C C . HIS A 1 178 ? -16.797 -1.316 9.849 1.00 90.25 178 HIS A C 1
ATOM 1321 O O . HIS A 1 178 ? -17.647 -2.198 9.772 1.00 90.25 178 HIS A O 1
ATOM 1327 N N . GLY A 1 179 ? -17.081 -0.106 10.339 1.00 87.62 179 GLY A N 1
ATOM 1328 C CA . GLY A 1 179 ? -18.412 0.315 10.782 1.00 87.62 179 GLY A CA 1
ATOM 1329 C C . GLY A 1 179 ? -19.182 1.112 9.717 1.00 87.62 179 GLY A C 1
ATOM 1330 O O . GLY A 1 179 ? -18.560 1.683 8.823 1.00 87.62 179 GLY A O 1
ATOM 1331 N N . PRO A 1 180 ? -20.523 1.194 9.829 1.00 83.12 180 PRO A N 1
ATOM 1332 C CA . PRO A 1 180 ? -21.377 1.911 8.874 1.00 83.12 180 PRO A CA 1
ATOM 1333 C C . PRO A 1 180 ? -21.108 3.424 8.835 1.00 83.12 180 PRO A C 1
ATOM 1335 O O . PRO A 1 180 ? -21.171 4.018 7.767 1.00 83.12 180 PRO A O 1
ATOM 1338 N N . ASP A 1 181 ? -20.723 4.017 9.970 1.00 86.38 181 ASP A N 1
ATOM 1339 C CA . ASP A 1 181 ? -20.351 5.439 10.097 1.00 86.38 181 ASP A CA 1
ATOM 1340 C C . ASP A 1 181 ? -18.820 5.634 10.120 1.00 86.38 181 ASP A C 1
ATOM 1342 O O . ASP A 1 181 ? -18.274 6.576 10.706 1.00 86.38 181 ASP A O 1
ATOM 1346 N N . GLY A 1 182 ? -18.096 4.664 9.560 1.00 87.25 182 GLY A N 1
ATOM 1347 C CA . GLY A 1 182 ? -16.649 4.703 9.438 1.00 87.25 182 GLY A CA 1
ATOM 1348 C C . GLY A 1 182 ? -16.178 5.789 8.474 1.00 87.25 182 GLY A C 1
ATOM 1349 O O . GLY A 1 182 ? -16.908 6.162 7.557 1.00 87.25 182 GLY A O 1
ATOM 1350 N N . PRO A 1 183 ? -14.935 6.282 8.623 1.00 91.19 183 PRO A N 1
ATOM 1351 C CA . PRO A 1 183 ? -14.347 7.081 7.562 1.00 91.19 183 PRO A CA 1
ATOM 1352 C C . PRO A 1 183 ? -14.237 6.228 6.289 1.00 91.19 183 PRO A C 1
ATOM 1354 O O . PRO A 1 183 ? -14.023 5.012 6.351 1.00 91.19 183 PRO A O 1
ATOM 1357 N N . GLU A 1 184 ? -14.336 6.865 5.125 1.00 91.12 184 GLU A N 1
ATOM 1358 C CA . GLU A 1 184 ? -14.085 6.189 3.847 1.00 91.12 184 GLU A CA 1
ATOM 1359 C C . GLU A 1 184 ? -12.663 5.600 3.832 1.00 91.12 184 GLU A C 1
ATOM 1361 O O . GLU A 1 184 ? -12.449 4.420 3.527 1.00 91.12 184 GLU A O 1
ATOM 1366 N N . ARG A 1 185 ? -11.706 6.429 4.269 1.00 94.12 185 ARG A N 1
ATOM 1367 C CA . ARG A 1 185 ? -10.273 6.158 4.270 1.00 94.12 185 ARG A CA 1
ATOM 1368 C C . ARG A 1 185 ? -9.588 6.833 5.454 1.00 94.12 185 ARG A C 1
ATOM 1370 O O . ARG A 1 185 ? -9.942 7.948 5.843 1.00 94.12 185 ARG A O 1
ATOM 1377 N N . VAL A 1 186 ? -8.575 6.160 5.988 1.00 97.00 186 VAL A N 1
ATOM 1378 C CA . VAL A 1 186 ? -7.637 6.700 6.974 1.00 97.00 186 VAL A CA 1
ATOM 1379 C C . VAL A 1 186 ? -6.307 6.962 6.278 1.00 97.00 186 VAL A C 1
ATOM 1381 O O . VAL A 1 186 ? -5.710 6.051 5.701 1.00 97.00 186 VAL A O 1
ATOM 1384 N N . VAL A 1 187 ? -5.841 8.207 6.340 1.00 97.56 187 VAL A N 1
ATOM 1385 C CA . VAL A 1 187 ? -4.552 8.622 5.787 1.00 97.56 187 VAL A CA 1
ATOM 1386 C C . VAL A 1 187 ? -3.541 8.780 6.915 1.00 97.56 187 VAL A C 1
ATOM 1388 O O . VAL A 1 187 ? -3.793 9.490 7.887 1.00 97.56 187 VAL A O 1
ATOM 1391 N N . LEU A 1 188 ? -2.394 8.124 6.774 1.00 97.81 188 LEU A N 1
ATOM 1392 C CA . LEU A 1 188 ? -1.282 8.165 7.715 1.00 97.81 188 LEU A CA 1
ATOM 1393 C C . LEU A 1 188 ? -0.131 8.946 7.082 1.00 97.81 188 LEU A C 1
ATOM 1395 O O . LEU A 1 188 ? 0.448 8.507 6.087 1.00 97.81 188 LEU A O 1
ATOM 1399 N N . VAL A 1 189 ? 0.197 10.097 7.665 1.00 97.19 189 VAL A N 1
ATOM 1400 C CA . VAL A 1 189 ? 1.323 10.923 7.227 1.00 97.19 189 VAL A CA 1
ATOM 1401 C C . VAL A 1 189 ? 2.520 10.630 8.122 1.00 97.19 189 VAL A C 1
ATOM 1403 O O . VAL A 1 189 ? 2.520 10.951 9.314 1.00 97.19 189 VAL A O 1
ATOM 1406 N N . GLU A 1 190 ? 3.538 10.008 7.535 1.00 97.06 190 GLU A N 1
ATOM 1407 C CA . GLU A 1 190 ? 4.768 9.583 8.204 1.00 97.06 190 GLU A CA 1
ATOM 1408 C C . GLU A 1 190 ? 5.994 9.948 7.366 1.00 97.06 190 GLU A C 1
ATOM 1410 O O . GLU A 1 190 ? 5.928 9.992 6.143 1.00 97.06 190 GLU A O 1
ATOM 1415 N N . ARG A 1 191 ? 7.149 10.164 8.009 1.00 95.00 191 ARG A N 1
ATOM 1416 C CA . ARG A 1 191 ? 8.400 10.526 7.303 1.00 95.00 191 ARG A CA 1
ATOM 1417 C C . ARG A 1 191 ? 8.930 9.402 6.416 1.00 95.00 191 ARG A C 1
ATOM 1419 O O . ARG A 1 191 ? 9.762 9.647 5.550 1.00 95.00 191 ARG A O 1
ATOM 1426 N N . GLN A 1 192 ? 8.525 8.167 6.692 1.00 94.12 192 GLN A N 1
ATOM 1427 C CA . GLN A 1 192 ? 8.981 6.977 5.990 1.00 94.12 192 GLN A CA 1
ATOM 1428 C C . GLN A 1 192 ? 7.796 6.047 5.747 1.00 94.12 192 GLN A C 1
ATOM 1430 O O . GLN A 1 192 ? 7.035 5.753 6.669 1.00 94.12 192 GLN A O 1
ATOM 1435 N N . SER A 1 193 ? 7.689 5.484 4.543 1.00 94.75 193 SER A N 1
ATOM 1436 C CA . SER A 1 193 ? 6.663 4.473 4.241 1.00 94.75 193 SER A CA 1
ATOM 1437 C C . SER A 1 193 ? 6.788 3.225 5.130 1.00 94.75 193 SER A C 1
ATOM 1439 O O . SER A 1 193 ? 5.797 2.570 5.453 1.00 94.75 193 SER A O 1
ATOM 1441 N N . ALA A 1 194 ? 7.996 2.935 5.623 1.00 91.81 194 ALA A N 1
ATOM 1442 C CA . ALA A 1 194 ? 8.235 1.881 6.604 1.00 91.81 194 ALA A CA 1
ATOM 1443 C C . ALA A 1 194 ? 7.510 2.117 7.945 1.00 91.81 194 ALA A C 1
ATOM 1445 O O . ALA A 1 194 ? 7.103 1.147 8.585 1.00 91.81 194 ALA A O 1
ATOM 1446 N N . ASP A 1 195 ? 7.316 3.372 8.365 1.00 94.69 195 ASP A N 1
ATOM 1447 C CA . ASP A 1 195 ? 6.554 3.707 9.576 1.00 94.69 195 ASP A CA 1
ATOM 1448 C C . ASP A 1 195 ? 5.049 3.507 9.362 1.00 94.69 195 ASP A C 1
ATOM 1450 O O . ASP A 1 195 ? 4.368 2.984 10.243 1.00 94.69 195 ASP A O 1
ATOM 1454 N N . VAL A 1 196 ? 4.536 3.778 8.157 1.00 95.88 196 VAL A N 1
ATOM 1455 C CA . VAL A 1 196 ? 3.160 3.403 7.784 1.00 95.88 196 VAL A CA 1
ATOM 1456 C C . VAL A 1 196 ? 2.976 1.885 7.868 1.00 95.88 196 VAL A C 1
ATOM 1458 O O . VAL A 1 196 ? 2.001 1.405 8.444 1.00 95.88 196 VAL A O 1
ATOM 1461 N N . ALA A 1 197 ? 3.946 1.104 7.381 1.00 92.81 197 ALA A N 1
ATOM 1462 C CA . ALA A 1 197 ? 3.914 -0.352 7.526 1.00 92.81 197 ALA A CA 1
ATOM 1463 C C . ALA A 1 197 ? 3.898 -0.798 9.003 1.00 92.81 197 ALA A C 1
ATOM 1465 O O . ALA A 1 197 ? 3.265 -1.800 9.335 1.00 92.81 197 ALA A O 1
ATOM 1466 N N . ARG A 1 198 ? 4.568 -0.064 9.906 1.00 93.00 198 ARG A N 1
ATOM 1467 C CA . ARG A 1 198 ? 4.529 -0.330 11.357 1.00 93.00 198 ARG A CA 1
ATOM 1468 C C . ARG A 1 198 ? 3.167 0.002 11.966 1.00 93.00 198 ARG A C 1
ATOM 1470 O O . ARG A 1 198 ? 2.694 -0.771 12.791 1.00 93.00 198 ARG A O 1
ATOM 1477 N N . TRP A 1 199 ? 2.500 1.070 11.532 1.00 95.56 199 TRP A N 1
ATOM 1478 C CA . TRP A 1 199 ? 1.115 1.345 11.933 1.00 95.56 199 TRP A CA 1
ATOM 1479 C C . TRP A 1 199 ? 0.158 0.225 11.537 1.00 95.56 199 TRP A C 1
ATOM 1481 O O . TRP A 1 199 ? -0.635 -0.227 12.362 1.00 95.56 199 TRP A O 1
ATOM 1491 N N . ILE A 1 200 ? 0.266 -0.266 10.302 1.00 92.62 200 ILE A N 1
ATOM 1492 C CA . ILE A 1 200 ? -0.560 -1.382 9.829 1.00 92.62 200 ILE A CA 1
ATOM 1493 C C . ILE A 1 200 ? -0.227 -2.656 10.631 1.00 92.62 200 ILE A C 1
ATOM 1495 O O . ILE A 1 200 ? -1.127 -3.428 10.955 1.00 92.62 200 ILE A O 1
ATOM 1499 N N . ALA A 1 201 ? 1.033 -2.842 11.051 1.00 90.69 201 ALA A N 1
ATOM 1500 C CA . ALA A 1 201 ? 1.439 -3.960 11.914 1.00 90.69 201 ALA A CA 1
ATOM 1501 C C . ALA A 1 201 ? 0.848 -3.868 13.315 1.00 90.69 201 ALA A C 1
ATOM 1503 O O . ALA A 1 201 ? 0.343 -4.864 13.828 1.00 90.69 201 ALA A O 1
ATOM 1504 N N . LEU A 1 202 ? 0.846 -2.674 13.909 1.00 92.25 202 LEU A N 1
ATOM 1505 C CA . LEU A 1 202 ? 0.160 -2.431 15.174 1.00 92.25 202 LEU A CA 1
ATOM 1506 C C . LEU A 1 202 ? -1.339 -2.704 15.057 1.00 92.25 202 LEU A C 1
ATOM 1508 O O . LEU A 1 202 ? -1.903 -3.348 15.936 1.00 92.25 202 LEU A O 1
ATOM 1512 N N . ALA A 1 203 ? -1.977 -2.280 13.964 1.00 92.25 203 ALA A N 1
ATOM 1513 C CA . ALA A 1 203 ? -3.384 -2.578 13.715 1.00 92.25 203 ALA A CA 1
ATOM 1514 C C . ALA A 1 203 ? -3.636 -4.090 13.619 1.00 92.25 203 ALA A C 1
ATOM 1516 O O . ALA A 1 203 ? -4.595 -4.581 14.206 1.00 92.25 203 ALA A O 1
ATOM 1517 N N . GLY A 1 204 ? -2.735 -4.833 12.971 1.00 88.50 204 GLY A N 1
ATOM 1518 C CA . GLY A 1 204 ? -2.783 -6.294 12.914 1.00 88.50 204 GLY A CA 1
ATOM 1519 C C . GLY A 1 204 ? -2.725 -6.994 14.275 1.00 88.50 204 GLY A C 1
ATOM 1520 O O . GLY A 1 204 ? -3.241 -8.097 14.400 1.00 88.50 204 GLY A O 1
ATOM 1521 N N . LEU A 1 205 ? -2.128 -6.358 15.288 1.00 88.50 205 LEU A N 1
ATOM 1522 C CA . LEU A 1 205 ? -2.054 -6.881 16.658 1.00 88.50 205 LEU A CA 1
ATOM 1523 C C . LEU A 1 205 ? -3.171 -6.366 17.575 1.00 88.50 205 LEU A C 1
ATOM 1525 O O . LEU A 1 205 ? -3.483 -7.009 18.574 1.00 88.50 205 LEU A O 1
ATOM 1529 N N . ALA A 1 206 ? -3.713 -5.182 17.289 1.00 90.50 206 ALA A N 1
ATOM 1530 C CA . ALA A 1 206 ? -4.642 -4.484 18.175 1.00 90.50 206 ALA A CA 1
ATOM 1531 C C . ALA A 1 206 ? -6.113 -4.632 17.766 1.00 90.50 206 ALA A C 1
ATOM 1533 O O . ALA A 1 206 ? -7.005 -4.481 18.605 1.00 90.50 206 ALA A O 1
ATOM 1534 N N . LEU A 1 207 ? -6.389 -4.865 16.480 1.00 89.12 207 LEU A N 1
ATOM 1535 C CA . LEU A 1 207 ? -7.752 -5.050 15.999 1.00 89.12 207 LEU A CA 1
ATOM 1536 C C . LEU A 1 207 ? -8.268 -6.456 16.344 1.00 89.12 207 LEU A C 1
ATOM 1538 O O . LEU A 1 207 ? -7.484 -7.400 16.365 1.00 89.12 207 LEU A O 1
ATOM 1542 N N . PRO A 1 208 ? -9.586 -6.609 16.575 1.00 86.12 208 PRO A N 1
ATOM 1543 C CA . PRO A 1 208 ? -10.211 -7.921 16.696 1.00 86.12 208 PRO A CA 1
ATOM 1544 C C . PRO A 1 208 ? -9.879 -8.845 15.522 1.00 86.12 208 PRO A C 1
ATOM 1546 O O . PRO A 1 208 ? -9.758 -8.385 14.380 1.00 86.12 208 PRO A O 1
ATOM 1549 N N . ASP A 1 209 ? -9.824 -10.145 15.812 1.00 78.06 209 ASP A N 1
ATOM 1550 C CA . ASP A 1 209 ? -9.582 -11.192 14.821 1.00 78.06 209 ASP A CA 1
ATOM 1551 C C . ASP A 1 209 ? -10.498 -11.033 13.597 1.00 78.06 209 ASP A C 1
ATOM 1553 O O . ASP A 1 209 ? -11.684 -10.710 13.701 1.00 78.06 209 ASP A O 1
ATOM 1557 N N . GLY A 1 210 ? -9.923 -11.227 12.411 1.00 78.88 210 GLY A N 1
ATOM 1558 C CA . GLY A 1 210 ? -10.606 -11.070 11.126 1.00 78.88 210 GLY A CA 1
ATOM 1559 C C . GLY A 1 210 ? -10.656 -9.635 10.592 1.00 78.88 210 GLY A C 1
ATOM 1560 O O . GLY A 1 210 ? -10.575 -9.461 9.381 1.00 78.88 210 GLY A O 1
ATOM 1561 N N . LEU A 1 211 ? -10.695 -8.589 11.432 1.00 85.75 211 LEU A N 1
ATOM 1562 C CA . LEU A 1 211 ? -10.732 -7.205 10.920 1.00 85.75 211 LEU A CA 1
ATOM 1563 C C . LEU A 1 211 ? -9.405 -6.786 10.285 1.00 85.75 211 LEU A C 1
ATOM 1565 O O . LEU A 1 211 ? -9.389 -6.138 9.244 1.00 85.75 211 LEU A O 1
ATOM 1569 N N . ALA A 1 212 ? -8.283 -7.191 10.879 1.00 83.44 212 ALA A N 1
ATOM 1570 C CA . ALA A 1 212 ? -6.965 -6.913 10.316 1.00 83.44 212 ALA A CA 1
ATOM 1571 C C . ALA A 1 212 ? -6.756 -7.547 8.929 1.00 83.44 212 ALA A C 1
ATOM 1573 O O . ALA A 1 212 ? -6.014 -7.007 8.113 1.00 83.44 212 ALA A O 1
ATOM 1574 N N . GLU A 1 213 ? -7.409 -8.677 8.650 1.00 82.19 213 GLU A N 1
ATOM 1575 C CA . GLU A 1 213 ? -7.311 -9.380 7.364 1.00 82.19 213 GLU A CA 1
ATOM 1576 C C . GLU A 1 213 ? -8.083 -8.672 6.245 1.00 82.19 213 GLU A C 1
ATOM 1578 O O . GLU A 1 213 ? -7.768 -8.852 5.071 1.00 82.19 213 GLU A O 1
ATOM 1583 N N . LEU A 1 214 ? -9.080 -7.860 6.609 1.00 87.31 214 LEU A N 1
ATOM 1584 C CA . LEU A 1 214 ? -9.917 -7.095 5.683 1.00 87.31 214 LEU A CA 1
ATOM 1585 C C . LEU A 1 214 ? -9.319 -5.727 5.329 1.00 87.31 214 LEU A C 1
ATOM 1587 O O . LEU A 1 214 ? -9.829 -5.041 4.441 1.00 87.31 214 LEU A O 1
ATOM 1591 N N . LEU A 1 215 ? -8.250 -5.308 6.012 1.00 91.12 215 LEU A N 1
ATOM 1592 C CA . LEU A 1 215 ? -7.608 -4.027 5.751 1.00 91.12 215 LEU A CA 1
ATOM 1593 C C . LEU A 1 215 ? -6.916 -4.034 4.388 1.00 91.12 215 LEU A C 1
ATOM 1595 O O . LEU A 1 215 ? -5.889 -4.683 4.212 1.00 91.12 215 LEU A O 1
ATOM 1599 N N . THR A 1 216 ? -7.417 -3.225 3.458 1.00 95.31 216 THR A N 1
ATOM 1600 C CA . THR A 1 216 ? -6.663 -2.826 2.266 1.00 95.31 216 THR A CA 1
ATOM 1601 C C . THR A 1 216 ? -5.776 -1.637 2.600 1.00 95.31 216 THR A C 1
ATOM 1603 O O . THR A 1 216 ? -6.193 -0.703 3.297 1.00 95.31 216 THR A O 1
ATOM 1606 N N . PHE A 1 217 ? -4.542 -1.651 2.102 1.00 97.06 217 PHE A N 1
ATOM 1607 C CA . PHE A 1 217 ? -3.578 -0.606 2.421 1.00 97.06 217 PHE A CA 1
ATOM 1608 C C . PHE A 1 217 ? -2.599 -0.315 1.288 1.00 97.06 217 PHE A C 1
ATOM 1610 O O . PHE A 1 217 ? -2.298 -1.186 0.479 1.00 97.06 217 PHE A O 1
ATOM 1617 N N . THR A 1 218 ? -2.045 0.895 1.282 1.00 97.81 218 THR A N 1
ATOM 1618 C CA . THR A 1 218 ? -0.764 1.202 0.634 1.00 97.81 218 THR A CA 1
ATOM 1619 C C . THR A 1 218 ? 0.127 1.962 1.611 1.00 97.81 218 THR A C 1
ATOM 1621 O O . THR A 1 218 ? -0.339 2.868 2.301 1.00 97.81 218 THR A O 1
ATOM 1624 N N . THR A 1 219 ? 1.408 1.606 1.702 1.00 97.06 219 THR A N 1
ATOM 1625 C CA . THR A 1 219 ? 2.361 2.295 2.590 1.00 97.06 219 THR A CA 1
ATOM 1626 C C . THR A 1 219 ? 2.844 3.625 2.026 1.00 97.06 219 THR A C 1
ATOM 1628 O O . THR A 1 219 ? 3.444 4.407 2.762 1.00 97.06 219 THR A O 1
ATOM 1631 N N . TYR A 1 220 ? 2.621 3.874 0.734 1.00 97.69 220 TYR A N 1
ATOM 1632 C CA . TYR A 1 220 ? 2.979 5.122 0.076 1.00 97.69 220 TYR A CA 1
ATOM 1633 C C . TYR A 1 220 ? 2.145 5.358 -1.189 1.00 97.69 220 TYR A C 1
ATOM 1635 O O . TYR A 1 220 ? 1.972 4.458 -2.011 1.00 97.69 220 TYR A O 1
ATOM 1643 N N . THR A 1 221 ? 1.679 6.591 -1.363 1.00 96.69 221 THR A N 1
ATOM 1644 C CA . THR A 1 221 ? 1.219 7.158 -2.634 1.00 96.69 221 THR A CA 1
ATOM 1645 C C . THR A 1 221 ? 1.331 8.680 -2.581 1.00 96.69 221 THR A C 1
ATOM 1647 O O . THR A 1 221 ? 1.109 9.285 -1.531 1.00 96.69 221 THR A O 1
ATOM 1650 N N . ARG A 1 222 ? 1.614 9.307 -3.726 1.00 95.25 222 ARG A N 1
ATOM 1651 C CA . ARG A 1 222 ? 1.501 10.763 -3.896 1.00 95.25 222 ARG A CA 1
ATOM 1652 C C . ARG A 1 222 ? 0.047 11.225 -4.072 1.00 95.25 222 ARG A C 1
ATOM 1654 O O . ARG A 1 222 ? -0.261 12.397 -3.879 1.00 95.25 222 ARG A O 1
ATOM 1661 N N . ARG A 1 223 ? -0.865 10.309 -4.424 1.00 93.19 223 ARG A N 1
ATOM 1662 C CA . ARG A 1 223 ? -2.269 10.592 -4.780 1.00 93.19 223 ARG A CA 1
ATOM 1663 C C . ARG A 1 223 ? -3.245 9.924 -3.804 1.00 93.19 223 ARG A C 1
ATOM 1665 O O . ARG A 1 223 ? -3.987 9.018 -4.182 1.00 93.19 223 ARG A O 1
ATOM 1672 N N . PRO A 1 224 ? -3.295 10.340 -2.529 1.00 93.69 224 PRO A N 1
ATOM 1673 C CA . PRO A 1 224 ? -4.095 9.648 -1.516 1.00 93.69 224 PRO A CA 1
ATOM 1674 C C . PRO A 1 224 ? -5.610 9.724 -1.726 1.00 93.69 224 PRO A C 1
ATOM 1676 O O . PRO A 1 224 ? -6.330 8.864 -1.223 1.00 93.69 224 PRO A O 1
ATOM 1679 N N . ARG A 1 225 ? -6.112 10.721 -2.466 1.00 91.50 225 ARG A N 1
ATOM 1680 C CA . ARG A 1 225 ? -7.538 10.822 -2.825 1.00 91.50 225 ARG A CA 1
ATOM 1681 C C . ARG A 1 225 ? -7.948 9.776 -3.867 1.00 91.50 225 ARG A C 1
ATOM 1683 O O . ARG A 1 225 ? -9.056 9.261 -3.794 1.00 91.50 225 ARG A O 1
ATOM 1690 N N . GLU A 1 226 ? -7.035 9.428 -4.770 1.00 92.06 226 GLU A N 1
ATOM 1691 C CA . GLU A 1 226 ? -7.257 8.487 -5.879 1.00 92.06 226 GLU A CA 1
ATOM 1692 C C . GLU A 1 226 ? -6.947 7.030 -5.497 1.00 92.06 226 GLU A C 1
ATOM 1694 O O . GLU A 1 226 ? -7.286 6.105 -6.229 1.00 92.06 226 GLU A O 1
ATOM 1699 N N . ALA A 1 227 ? -6.300 6.805 -4.350 1.00 93.62 227 ALA A N 1
ATOM 1700 C CA . ALA A 1 227 ? -5.933 5.474 -3.885 1.00 93.62 227 ALA A CA 1
ATOM 1701 C C . ALA A 1 227 ? -7.166 4.584 -3.660 1.00 93.62 227 ALA A C 1
ATOM 1703 O O . ALA A 1 227 ? -8.079 4.962 -2.936 1.00 93.62 227 ALA A O 1
ATOM 1704 N N . ALA A 1 228 ? -7.169 3.365 -4.199 1.00 93.88 228 ALA A N 1
ATOM 1705 C CA . ALA A 1 228 ? -8.276 2.422 -4.002 1.00 93.88 228 ALA A CA 1
ATOM 1706 C C . ALA A 1 228 ? -8.332 1.832 -2.577 1.00 93.88 228 ALA A C 1
ATOM 1708 O O . ALA A 1 228 ? -9.342 1.264 -2.164 1.00 93.88 228 ALA A O 1
ATOM 1709 N N . GLN A 1 229 ? -7.240 1.931 -1.815 1.00 96.38 229 GLN A N 1
ATOM 1710 C CA . GLN A 1 229 ? -7.123 1.319 -0.494 1.00 96.38 229 GLN A CA 1
ATOM 1711 C C . GLN A 1 229 ? -7.725 2.193 0.612 1.00 96.38 229 GLN A C 1
ATOM 1713 O O . GLN A 1 229 ? -7.855 3.412 0.484 1.00 96.38 229 GLN A O 1
ATOM 1718 N N . ARG A 1 230 ? -8.082 1.563 1.735 1.00 95.75 230 ARG A N 1
ATOM 1719 C CA . ARG A 1 230 ? -8.730 2.243 2.868 1.00 95.75 230 ARG A CA 1
ATOM 1720 C C . ARG A 1 230 ? -7.750 2.773 3.909 1.00 95.75 230 ARG A C 1
ATOM 1722 O O . ARG A 1 230 ? -8.094 3.699 4.638 1.00 95.75 230 ARG A O 1
ATOM 1729 N N . VAL A 1 231 ? -6.538 2.226 3.962 1.00 97.50 231 VAL A N 1
ATOM 1730 C CA . VAL A 1 231 ? -5.425 2.763 4.757 1.00 97.50 231 VAL A CA 1
ATOM 1731 C C . VAL A 1 231 ? -4.340 3.253 3.810 1.00 97.50 231 VAL A C 1
ATOM 1733 O O . VAL A 1 231 ? -3.802 2.476 3.025 1.00 97.50 231 VAL A O 1
ATOM 1736 N N . VAL A 1 232 ? -4.018 4.541 3.854 1.00 98.00 232 VAL A N 1
ATOM 1737 C CA . VAL A 1 232 ? -3.149 5.154 2.844 1.00 98.00 232 VAL A CA 1
ATOM 1738 C C . VAL A 1 232 ? -2.005 5.911 3.498 1.00 98.00 232 VAL A C 1
ATOM 1740 O O . VAL A 1 232 ? -2.223 6.840 4.267 1.00 98.00 232 VAL A O 1
ATOM 1743 N N . GLY A 1 233 ? -0.780 5.498 3.189 1.00 97.88 233 GLY A N 1
ATOM 1744 C CA . GLY A 1 233 ? 0.447 6.166 3.597 1.00 97.88 233 GLY A CA 1
ATOM 1745 C C . GLY A 1 233 ? 0.830 7.298 2.657 1.00 97.88 233 GLY A C 1
ATOM 1746 O O . GLY A 1 233 ? 0.790 7.133 1.438 1.00 97.88 233 GLY A O 1
ATOM 1747 N N . VAL A 1 234 ? 1.231 8.431 3.226 1.00 97.12 234 VAL A N 1
ATOM 1748 C CA . VAL A 1 234 ? 1.652 9.631 2.489 1.00 97.12 234 VAL A CA 1
ATOM 1749 C C . VAL A 1 234 ? 2.868 10.235 3.190 1.00 97.12 234 VAL A C 1
ATOM 1751 O O . VAL A 1 234 ? 2.984 10.149 4.415 1.00 97.12 234 VAL A O 1
ATOM 1754 N N . LEU A 1 235 ? 3.784 10.835 2.429 1.00 95.75 235 LEU A N 1
ATOM 1755 C CA . LEU A 1 235 ? 4.890 11.597 3.010 1.00 95.75 235 LEU A CA 1
ATOM 1756 C C . LEU A 1 235 ? 4.463 13.047 3.314 1.00 95.75 235 LEU A C 1
ATOM 1758 O O . LEU A 1 235 ? 3.531 13.548 2.684 1.00 95.75 235 LEU A O 1
ATOM 1762 N N . PRO A 1 236 ? 5.105 13.752 4.264 1.00 94.25 236 PRO A N 1
ATOM 1763 C CA . PRO A 1 236 ? 4.694 15.103 4.653 1.00 94.25 236 PRO A CA 1
ATOM 1764 C C . PRO A 1 236 ? 4.602 16.103 3.489 1.00 94.25 236 PRO A C 1
ATOM 1766 O O . PRO A 1 236 ? 3.691 16.929 3.468 1.00 94.25 236 PRO A O 1
ATOM 1769 N N . GLU A 1 237 ? 5.498 16.004 2.508 1.00 92.12 237 GLU A N 1
ATOM 1770 C CA . GLU A 1 237 ? 5.523 16.828 1.293 1.00 92.12 237 GLU A CA 1
ATOM 1771 C C . GLU A 1 237 ? 4.275 16.686 0.409 1.00 92.12 237 GLU A C 1
ATOM 1773 O O . GLU A 1 237 ? 3.929 17.621 -0.310 1.00 92.12 237 GLU A O 1
ATOM 1778 N N . ASP A 1 238 ? 3.573 15.555 0.497 1.00 92.25 238 ASP A N 1
ATOM 1779 C CA . ASP A 1 238 ? 2.373 15.249 -0.288 1.00 92.25 238 ASP A CA 1
ATOM 1780 C C . ASP A 1 238 ? 1.081 15.405 0.548 1.00 92.25 238 ASP A C 1
ATOM 1782 O O . ASP A 1 238 ? -0.025 15.164 0.062 1.00 92.25 238 ASP A O 1
ATOM 1786 N N . ALA A 1 239 ? 1.194 15.818 1.818 1.00 90.00 239 ALA A N 1
ATOM 1787 C CA . ALA A 1 239 ? 0.069 15.899 2.753 1.00 90.00 239 ALA A CA 1
ATOM 1788 C C . ALA A 1 239 ? -0.624 17.273 2.808 1.00 90.00 239 ALA A C 1
ATOM 1790 O O . ALA A 1 239 ? -1.705 17.385 3.389 1.00 90.00 239 ALA A O 1
ATOM 1791 N N . GLY A 1 240 ? -0.021 18.317 2.224 1.00 79.56 240 GLY A N 1
ATOM 1792 C CA . GLY A 1 240 ? -0.454 19.712 2.393 1.00 79.56 240 GLY A CA 1
ATOM 1793 C C . GLY A 1 240 ? -1.905 19.989 1.984 1.00 79.56 240 GLY A C 1
ATOM 1794 O O . GLY A 1 240 ? -2.591 20.761 2.643 1.00 79.56 240 GLY A O 1
ATOM 1795 N N . GLU A 1 241 ? -2.409 19.307 0.954 1.00 75.75 241 GLU A N 1
ATOM 1796 C CA . GLU A 1 241 ? -3.781 19.493 0.459 1.00 75.75 241 GLU A CA 1
ATOM 1797 C C . GLU A 1 241 ? -4.823 18.623 1.188 1.00 75.75 241 GLU A C 1
ATOM 1799 O O . GLU A 1 241 ? -6.013 18.661 0.872 1.00 75.75 241 GLU A O 1
ATOM 1804 N N . LEU A 1 242 ? -4.415 17.790 2.150 1.00 83.56 242 LEU A N 1
ATOM 1805 C CA . LEU A 1 242 ? -5.315 16.802 2.754 1.00 83.56 242 LEU A CA 1
ATOM 1806 C C . LEU A 1 242 ? -6.156 17.350 3.904 1.00 83.56 242 LEU A C 1
ATOM 1808 O O . LEU A 1 242 ? -7.186 16.748 4.208 1.00 83.56 242 LEU A O 1
ATOM 1812 N N . ALA A 1 243 ? -5.767 18.478 4.500 1.00 69.44 243 ALA A N 1
ATOM 1813 C CA . ALA A 1 243 ? -6.470 19.069 5.640 1.00 69.44 243 ALA A CA 1
ATOM 1814 C C . ALA A 1 243 ? -7.958 19.355 5.344 1.00 69.44 243 ALA A C 1
ATOM 1816 O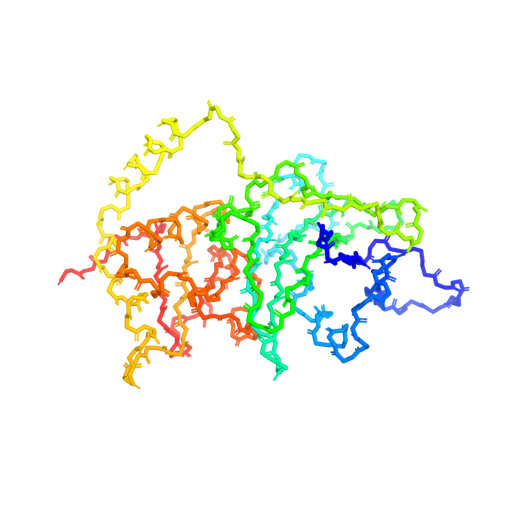 O . ALA A 1 243 ? -8.808 19.073 6.183 1.00 69.44 243 ALA A O 1
ATOM 1817 N N . ASP A 1 244 ? -8.277 19.786 4.120 1.00 70.00 244 ASP A N 1
ATOM 1818 C CA . ASP A 1 244 ? -9.641 20.164 3.709 1.00 70.00 244 ASP A CA 1
ATOM 1819 C C . ASP A 1 244 ? -10.353 19.082 2.880 1.00 70.00 244 ASP A C 1
ATOM 1821 O O . ASP A 1 244 ? -11.387 19.318 2.259 1.00 70.00 244 ASP A O 1
ATOM 1825 N N . SER A 1 245 ? -9.792 17.872 2.826 1.00 77.19 245 SER A N 1
ATOM 1826 C CA . SER A 1 245 ? -10.253 16.830 1.898 1.00 77.19 245 SER A CA 1
ATOM 1827 C C . SER A 1 245 ? -11.444 16.002 2.390 1.00 77.19 245 SER A C 1
ATOM 1829 O O . SER A 1 245 ? -11.903 15.123 1.667 1.00 77.19 245 SER A O 1
ATOM 1831 N N . GLY A 1 246 ? -11.908 16.216 3.626 1.00 80.69 246 GLY A N 1
ATOM 1832 C CA . GLY A 1 246 ? -12.907 15.359 4.278 1.00 80.69 246 GLY A CA 1
ATOM 1833 C C . GLY A 1 246 ? -12.393 13.959 4.652 1.00 80.69 246 GLY A C 1
ATOM 1834 O O . GLY A 1 246 ? -13.110 13.191 5.293 1.00 80.69 246 GLY A O 1
ATOM 1835 N N . LEU A 1 247 ? -11.146 13.624 4.298 1.00 89.88 247 LEU A N 1
ATOM 1836 C CA . LEU A 1 247 ? -10.490 12.380 4.689 1.00 89.88 247 LEU A CA 1
ATOM 1837 C C . LEU A 1 247 ? -10.087 12.414 6.164 1.00 89.88 247 LEU A C 1
ATOM 1839 O O . LEU A 1 247 ? -9.793 13.465 6.736 1.00 89.88 247 LEU A O 1
ATOM 1843 N N . ARG A 1 248 ? -9.991 11.234 6.784 1.00 94.94 248 ARG A N 1
ATOM 1844 C CA . ARG A 1 248 ? -9.481 11.122 8.150 1.00 94.94 248 ARG A CA 1
ATOM 1845 C C . ARG A 1 248 ? -7.955 11.062 8.136 1.00 94.94 248 ARG A C 1
ATOM 1847 O O . ARG A 1 248 ? -7.384 10.000 7.900 1.00 94.94 248 ARG A O 1
ATOM 1854 N N . VAL A 1 249 ? -7.306 12.197 8.385 1.00 95.38 249 VAL A N 1
ATOM 1855 C CA . VAL A 1 249 ? -5.844 12.343 8.299 1.00 95.38 249 VAL A CA 1
ATOM 1856 C C . VAL A 1 249 ? -5.197 12.326 9.683 1.00 95.38 249 VAL A C 1
ATOM 1858 O O . VAL A 1 249 ? -5.605 13.068 10.574 1.00 95.38 249 VAL A O 1
ATOM 1861 N N . HIS A 1 250 ? -4.142 11.526 9.839 1.00 95.44 250 HIS A N 1
ATOM 1862 C CA . HIS A 1 250 ? -3.261 11.527 11.007 1.00 95.44 250 HIS A CA 1
ATOM 1863 C C . HIS A 1 250 ? -1.863 11.985 10.614 1.00 95.44 250 HIS A C 1
ATOM 1865 O O . HIS A 1 250 ? -1.154 11.285 9.891 1.00 95.44 250 HIS A O 1
ATOM 1871 N N . VAL A 1 251 ? -1.450 13.151 11.117 1.00 94.69 251 VAL A N 1
ATOM 1872 C CA . VAL A 1 251 ? -0.087 13.667 10.936 1.00 94.69 251 VAL A CA 1
ATOM 1873 C C . VAL A 1 251 ? 0.786 13.230 12.106 1.00 94.69 251 VAL A C 1
ATOM 1875 O O . VAL A 1 251 ? 0.914 13.930 13.110 1.00 94.69 251 VAL A O 1
ATOM 1878 N N . CYS A 1 252 ? 1.398 12.053 11.977 1.00 90.81 252 CYS A N 1
ATOM 1879 C CA . CYS A 1 252 ? 2.157 11.391 13.045 1.00 90.81 252 CYS A CA 1
ATOM 1880 C C . CYS A 1 252 ? 3.600 11.907 13.197 1.00 90.81 252 CYS A C 1
ATOM 1882 O O . CYS A 1 252 ? 4.393 11.374 13.971 1.00 90.81 252 CYS A O 1
ATOM 1884 N N . THR A 1 253 ? 3.940 12.965 12.463 1.00 82.88 253 THR A N 1
ATOM 1885 C CA . THR A 1 253 ? 5.266 13.599 12.442 1.00 82.88 253 THR A CA 1
ATOM 1886 C C . THR A 1 253 ? 5.237 15.055 12.898 1.00 82.88 253 THR A C 1
ATOM 1888 O O . THR A 1 253 ? 6.288 15.701 12.928 1.00 82.88 253 THR A O 1
ATOM 1891 N N . GLY A 1 254 ? 4.035 15.572 13.163 1.00 76.19 254 GLY A N 1
ATOM 1892 C CA . GLY A 1 254 ? 3.753 16.957 13.515 1.00 76.19 254 GLY A CA 1
ATOM 1893 C C . GLY A 1 254 ? 3.614 17.174 15.026 1.00 76.19 254 GLY A C 1
ATOM 1894 O O . GLY A 1 254 ? 4.051 16.333 15.819 1.00 76.19 254 GLY A O 1
ATOM 1895 N N . PRO A 1 255 ? 3.026 18.307 15.448 1.00 71.00 255 PRO A N 1
ATOM 1896 C CA . PRO A 1 255 ? 2.679 18.520 16.847 1.00 71.00 255 PRO A CA 1
ATOM 1897 C C . PRO A 1 255 ? 1.715 17.432 17.336 1.00 71.00 255 PRO A C 1
ATOM 1899 O O . PRO A 1 255 ? 0.958 16.847 16.559 1.00 71.00 255 PRO A O 1
ATOM 1902 N N . ARG A 1 256 ? 1.776 17.133 18.637 1.00 78.44 256 ARG A N 1
ATOM 1903 C CA . ARG A 1 256 ? 0.888 16.143 19.257 1.00 78.44 256 ARG A CA 1
ATOM 1904 C C . ARG A 1 256 ? -0.575 16.562 19.054 1.00 78.44 256 ARG A C 1
ATOM 1906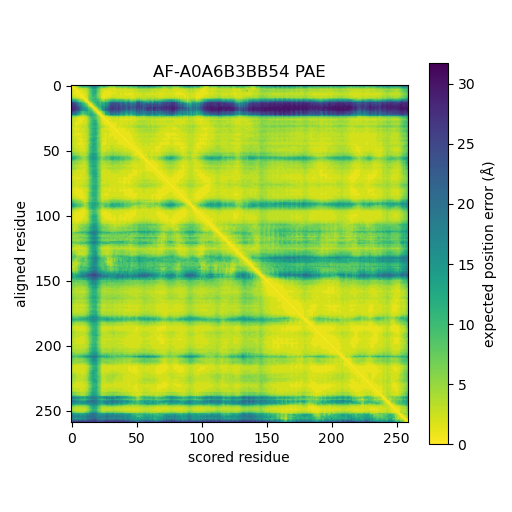 O O . ARG A 1 256 ? -0.845 17.761 19.119 1.00 78.44 256 ARG A O 1
ATOM 1913 N N . PRO A 1 257 ? -1.495 15.608 18.832 1.00 76.12 257 PRO A N 1
ATOM 1914 C CA . PRO A 1 257 ? -2.910 15.927 18.730 1.00 76.12 257 PRO A CA 1
ATOM 1915 C C . PRO A 1 257 ? -3.398 16.515 20.057 1.00 76.12 257 PRO A C 1
ATOM 1917 O O . PRO A 1 257 ? -2.946 16.096 21.128 1.00 76.12 257 PRO A O 1
ATOM 1920 N N . GLU A 1 258 ? -4.296 17.494 19.981 1.00 67.62 258 GLU A N 1
ATOM 1921 C CA . GLU A 1 258 ? -5.022 17.976 21.155 1.00 67.62 258 GLU A CA 1
ATOM 1922 C C . GLU A 1 258 ? -5.972 16.863 21.625 1.00 67.62 258 GLU A C 1
ATOM 1924 O O . GLU A 1 258 ? -6.601 16.192 20.801 1.00 67.62 258 GLU A O 1
ATOM 1929 N N . GLY A 1 259 ? -5.957 16.595 22.933 1.00 51.22 259 GLY A N 1
ATOM 1930 C CA . GLY A 1 259 ? -6.676 15.483 23.565 1.00 51.22 259 GLY A CA 1
ATOM 1931 C C . GLY A 1 259 ? -8.154 15.753 23.788 1.00 51.22 259 GLY A C 1
ATOM 1932 O O . GLY A 1 259 ? -8.521 16.938 23.937 1.00 51.22 259 GLY A O 1
#

Secondary structure (DSSP, 8-state):
-PBEEEEEES-----S---------EEEEE-TTS-HHHHHHHHHHH---PPTT--SS--HHHHHHSPPEEEEEE-TTS-EEEEEEEEE--TT-SS-EEEEEEEEE-TT---GGG--HHHHHT-TT---S--SSSSPPPB------TT-HHHHHHHHHHHHHHTHHHHHHHHHHHHHTTSTT--S-EEEE-SSHHHHHHHHHHHHHHSPTTTGGG--EES--S-TTT-SSSEEEE-GGG-TT-TTSSSEEEETTSSPPP-

Radius of gyration: 18.38 Å; Cα contacts (8 Å, |Δi|>4): 460; chains: 1; bounding box: 44×45×56 Å